Protein AF-J3CNQ0-F1 (afdb_monomer_lite)

Secondary structure (DSSP, 8-state):
--HHHHHHHHS-EEEEEEEEEEEESS-EEEE---SSEEEEEEEEEEEEEEETTS-EEEEETT-EEEETT---EEEES-TTSPPEE---GGG--SS-PEEEEE-SS--SEEEEEEEEEESS--TT-TTTTS-SEEEEPP-TTTHHHHHHHHHHHHHHTS--TTHHHHHHHHHHHHHHHHHHHHHHHPPTT-SHHHHHHH-TTTHHHHHHHHH-TTS---HHHHHHHHHTTTTTT--S-------PPPPP-

Foldseek 3Di:
DPVLVVLLVVWPKFKAWQAKEQEDPFAKEKEAADQFKKKKAWQAAWKWKAFPVRDIDIDHHLKMKIQLRRGIIMIGPDPPDDYDYPDPRVPDDLARDYHYYDDPPGRNIIMIMMTMDTPDPDPPRPSVLFDSMDMFDQDPPSVVLVVLVVVSNVLRHDDDPCSRVVRGVSVSVNVSVSLVRRLVPDDQPPSPPSVLCVHLQRVQLVVVCVVCVVDDDDPVVSCCRSCVVVVPPPPDDDDDDDDDDDDDD

Radius of gyration: 21.45 Å; chains: 1; bounding box: 50×52×61 Å

pLDDT: mean 77.83, std 18.3, range [25.09, 97.19]

Structure (mmCIF, N/CA/C/O backbone):
data_AF-J3CNQ0-F1
#
_entry.id   AF-J3CNQ0-F1
#
loop_
_atom_site.group_PDB
_atom_site.id
_atom_site.type_symbol
_atom_site.label_atom_id
_atom_site.label_alt_id
_atom_site.label_comp_id
_atom_site.label_asym_id
_atom_site.label_entity_id
_atom_site.label_seq_id
_atom_site.pdbx_PDB_ins_code
_atom_site.Cartn_x
_atom_site.Cartn_y
_atom_site.Cartn_z
_atom_site.occupancy
_atom_site.B_iso_or_equiv
_atom_site.auth_seq_id
_atom_site.auth_comp_id
_atom_site.auth_asym_id
_atom_site.auth_atom_id
_atom_site.pdbx_PDB_model_num
ATOM 1 N N . MET A 1 1 ? -8.693 -3.490 26.090 1.00 58.97 1 MET A N 1
ATOM 2 C CA . MET A 1 1 ? -9.320 -3.802 24.801 1.00 58.97 1 MET A CA 1
ATOM 3 C C . MET A 1 1 ? -8.581 -3.063 23.705 1.00 58.97 1 MET A C 1
ATOM 5 O O . MET A 1 1 ? -8.395 -1.858 23.835 1.00 58.97 1 MET A O 1
ATOM 9 N N . ASP A 1 2 ? -8.108 -3.806 22.708 1.00 73.62 2 ASP A N 1
ATOM 10 C CA . ASP A 1 2 ? -7.513 -3.285 21.478 1.00 73.62 2 ASP A CA 1
ATOM 11 C C . ASP A 1 2 ? -8.634 -3.207 20.429 1.00 73.62 2 ASP A C 1
ATOM 13 O O . ASP A 1 2 ? -9.087 -4.229 19.914 1.00 73.62 2 ASP A O 1
ATOM 17 N N . ILE A 1 3 ? -9.170 -2.004 20.205 1.00 72.25 3 ILE A N 1
ATOM 18 C CA . ILE A 1 3 ? -10.311 -1.797 19.296 1.00 72.25 3 ILE A CA 1
ATOM 19 C C . ILE A 1 3 ? -9.874 -1.994 17.840 1.00 72.25 3 ILE A C 1
ATOM 21 O O . ILE A 1 3 ? -10.642 -2.520 17.036 1.00 72.25 3 ILE A O 1
ATOM 25 N N . LEU A 1 4 ? -8.627 -1.636 17.512 1.00 76.31 4 LEU A N 1
ATOM 26 C CA . LEU A 1 4 ? -8.067 -1.863 16.185 1.00 76.31 4 LEU A CA 1
ATOM 27 C C . LEU A 1 4 ? -8.019 -3.365 15.888 1.00 76.31 4 LEU A C 1
ATOM 29 O O . LEU A 1 4 ? -8.491 -3.779 14.833 1.00 76.31 4 LEU A O 1
ATOM 33 N N . ALA A 1 5 ? -7.552 -4.182 16.837 1.00 79.62 5 ALA A N 1
ATOM 34 C CA . ALA A 1 5 ? -7.576 -5.637 16.697 1.00 79.62 5 ALA A CA 1
ATOM 35 C C . ALA A 1 5 ? -8.994 -6.174 16.452 1.00 79.62 5 ALA A C 1
ATOM 37 O O . ALA A 1 5 ? -9.188 -6.941 15.521 1.00 79.62 5 ALA A O 1
ATOM 38 N N . GLN A 1 6 ? -10.011 -5.721 17.193 1.00 75.75 6 GLN A N 1
ATOM 39 C CA . GLN A 1 6 ? -11.387 -6.197 16.980 1.00 75.75 6 GLN A CA 1
ATOM 40 C C . GLN A 1 6 ? -11.959 -5.842 15.610 1.00 75.75 6 GLN A C 1
ATOM 42 O O . GLN A 1 6 ? -12.709 -6.627 15.027 1.00 75.75 6 GLN A O 1
ATOM 47 N N . VAL A 1 7 ? -11.640 -4.652 15.103 1.00 75.31 7 VAL A N 1
ATOM 48 C CA . VAL A 1 7 ? -12.085 -4.244 13.770 1.00 75.31 7 VAL A CA 1
ATOM 49 C C . VAL A 1 7 ? -11.365 -5.064 12.709 1.00 75.31 7 VAL A C 1
ATOM 51 O O . VAL A 1 7 ? -12.012 -5.563 11.791 1.00 75.31 7 VAL A O 1
ATOM 54 N N . LEU A 1 8 ? -10.057 -5.270 12.859 1.00 77.81 8 LEU A N 1
ATOM 55 C CA . LEU A 1 8 ? -9.272 -6.075 11.926 1.00 77.81 8 LEU A CA 1
ATOM 56 C C . LEU A 1 8 ? -9.647 -7.564 11.980 1.00 77.81 8 LEU A C 1
ATOM 58 O O . LEU A 1 8 ? -9.736 -8.182 10.929 1.00 77.81 8 LEU A O 1
ATOM 62 N N . ASP A 1 9 ? -9.987 -8.121 13.144 1.00 77.88 9 ASP A N 1
ATOM 63 C CA . ASP A 1 9 ? -10.437 -9.515 13.296 1.00 77.88 9 ASP A CA 1
ATOM 64 C C . ASP A 1 9 ? -11.771 -9.788 12.582 1.00 77.88 9 ASP A C 1
ATOM 66 O O . ASP A 1 9 ? -12.044 -10.906 12.133 1.00 77.88 9 ASP A O 1
ATOM 70 N N . ARG A 1 10 ? -12.621 -8.762 12.445 1.00 74.44 10 ARG A N 1
ATOM 71 C CA . ARG A 1 10 ? -13.889 -8.849 11.703 1.00 74.44 10 ARG A CA 1
ATOM 72 C C . ARG A 1 10 ? -13.690 -8.770 10.191 1.00 74.44 10 ARG A C 1
ATOM 74 O O . ARG A 1 10 ? -14.573 -9.188 9.438 1.00 74.44 10 ARG A O 1
ATOM 81 N N . VAL A 1 11 ? -12.543 -8.267 9.736 1.00 74.19 11 VAL A N 1
ATOM 82 C CA . VAL A 1 11 ? -12.230 -8.088 8.320 1.00 74.19 11 VAL A CA 1
ATOM 83 C C . VAL A 1 11 ? -11.230 -9.152 7.883 1.00 74.19 11 VAL A C 1
ATOM 85 O O . VAL A 1 11 ? -10.088 -9.201 8.320 1.00 74.19 11 VAL A O 1
ATOM 88 N N . ARG A 1 12 ? -11.625 -9.995 6.927 1.00 78.31 12 ARG A N 1
ATOM 89 C CA . ARG A 1 12 ? -10.676 -10.914 6.282 1.00 78.31 12 ARG A CA 1
ATOM 90 C C . ARG A 1 12 ? -9.832 -10.169 5.258 1.00 78.31 12 ARG A C 1
ATOM 92 O O . ARG A 1 12 ? -10.156 -10.184 4.064 1.00 78.31 12 ARG A O 1
ATOM 99 N N . LEU A 1 13 ? -8.794 -9.512 5.763 1.00 83.94 13 LEU A N 1
ATOM 100 C CA . LEU A 1 13 ? -7.728 -8.912 4.978 1.00 83.94 13 LEU A CA 1
ATOM 101 C C . LEU A 1 13 ? -6.851 -9.993 4.353 1.00 83.94 13 LEU A C 1
ATOM 103 O O . LEU A 1 13 ? -6.678 -11.084 4.886 1.00 83.94 13 LEU A O 1
ATOM 107 N N . GLY A 1 14 ? -6.301 -9.656 3.204 1.00 85.06 14 GLY A N 1
ATOM 108 C CA . GLY A 1 14 ? -5.278 -10.417 2.519 1.00 85.06 14 GLY A CA 1
ATOM 109 C C . GLY A 1 14 ? -4.636 -9.526 1.474 1.00 85.06 14 GLY A C 1
ATOM 110 O O . GLY A 1 14 ? -4.881 -8.319 1.432 1.00 85.06 14 GLY A O 1
ATOM 111 N N . GLY A 1 15 ? -3.843 -10.125 0.606 1.00 86.00 15 GLY A N 1
ATOM 112 C CA . GLY A 1 15 ? -3.236 -9.424 -0.511 1.00 86.00 15 GLY A CA 1
ATOM 113 C C . GLY A 1 15 ? -1.914 -10.056 -0.891 1.00 86.00 15 GLY A C 1
ATOM 114 O O . GLY A 1 15 ? -1.553 -11.136 -0.410 1.00 86.00 15 GLY A O 1
ATOM 115 N N . THR A 1 16 ? -1.215 -9.412 -1.811 1.00 86.56 16 THR A N 1
ATOM 116 C CA . THR A 1 16 ? 0.071 -9.899 -2.298 1.00 86.56 16 THR A CA 1
ATOM 117 C C . THR A 1 16 ? 0.880 -8.790 -2.966 1.00 86.56 16 THR A C 1
ATOM 119 O O . THR A 1 16 ? 0.387 -7.682 -3.189 1.00 86.56 16 THR A O 1
ATOM 122 N N . LEU A 1 17 ? 2.135 -9.100 -3.299 1.00 87.25 17 LEU A N 1
ATOM 123 C CA . LEU A 1 17 ? 2.9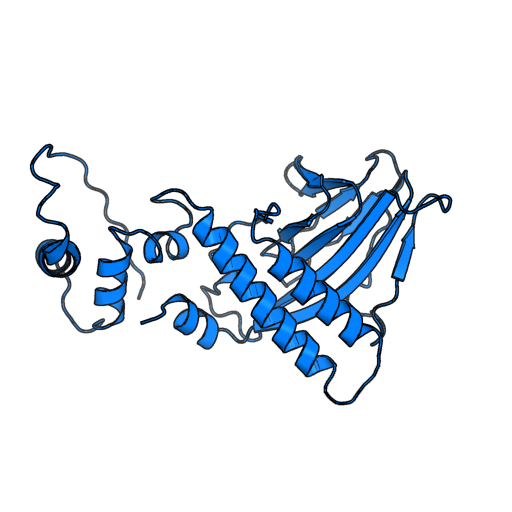40 -8.261 -4.179 1.00 87.25 17 LEU A CA 1
ATOM 124 C C . LEU A 1 17 ? 2.503 -8.462 -5.627 1.00 87.25 17 LEU A C 1
ATOM 126 O O . LEU A 1 17 ? 2.318 -9.586 -6.086 1.00 87.25 17 LEU A O 1
ATOM 130 N N . LEU A 1 18 ? 2.377 -7.353 -6.342 1.00 84.06 18 L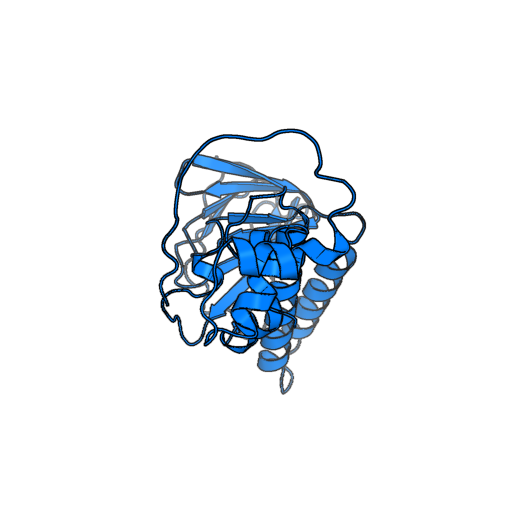EU A N 1
ATOM 131 C CA . LEU A 1 18 ? 1.969 -7.323 -7.737 1.00 84.06 18 LEU A CA 1
ATOM 132 C C . LEU A 1 18 ? 3.178 -7.115 -8.650 1.00 84.06 18 LEU A C 1
ATOM 134 O O . LEU A 1 18 ? 3.393 -7.919 -9.556 1.00 84.06 18 LEU A O 1
ATOM 138 N N . PHE A 1 19 ? 3.999 -6.086 -8.379 1.00 83.50 19 PHE A N 1
ATOM 139 C CA . PHE A 1 19 ? 5.169 -5.744 -9.204 1.00 83.50 19 PHE A CA 1
ATOM 140 C C . PHE A 1 19 ? 6.364 -5.253 -8.402 1.00 83.50 19 PHE A C 1
ATOM 142 O O . PHE A 1 19 ? 6.230 -4.626 -7.352 1.00 83.50 19 PHE A O 1
ATOM 149 N N . HIS A 1 20 ? 7.533 -5.462 -8.996 1.00 89.12 20 HIS A N 1
ATOM 150 C CA . HIS A 1 20 ? 8.757 -4.747 -8.684 1.00 89.12 20 HIS A CA 1
ATOM 151 C C . HIS A 1 20 ? 9.169 -3.975 -9.940 1.00 89.12 20 HIS A C 1
ATOM 153 O O . HIS A 1 20 ? 9.480 -4.584 -10.963 1.00 89.12 20 HIS A O 1
ATOM 159 N N . PHE A 1 21 ? 9.180 -2.648 -9.879 1.00 90.06 21 PHE A N 1
ATOM 160 C CA . PHE A 1 21 ? 9.612 -1.795 -10.982 1.00 90.06 21 PHE A CA 1
ATOM 161 C C . PHE A 1 21 ? 11.036 -1.285 -10.777 1.00 90.06 21 PHE A C 1
ATOM 163 O O . PHE A 1 21 ? 11.365 -0.779 -9.709 1.00 90.06 21 PHE A O 1
ATOM 170 N N . GLU A 1 22 ? 11.842 -1.340 -11.833 1.00 92.00 22 GLU A N 1
ATOM 171 C CA . GLU A 1 22 ? 13.098 -0.601 -11.970 1.00 92.00 22 GLU A CA 1
ATOM 172 C C . GLU A 1 22 ? 12.942 0.394 -13.132 1.00 92.00 22 GLU A C 1
ATOM 174 O O . GLU A 1 22 ? 12.749 0.001 -14.287 1.00 92.00 22 GLU A O 1
ATOM 179 N N . LEU A 1 23 ? 12.991 1.692 -12.829 1.00 92.06 23 LEU A N 1
ATOM 180 C CA . LEU A 1 23 ? 12.562 2.751 -13.742 1.00 92.06 23 LEU A CA 1
ATOM 181 C C . LEU A 1 23 ? 13.697 3.735 -14.004 1.00 92.06 23 LEU A C 1
ATOM 183 O O . LEU A 1 23 ? 14.155 4.422 -13.094 1.00 92.06 23 LEU A O 1
ATOM 187 N N . GLY A 1 24 ? 14.159 3.819 -15.247 1.00 91.81 24 GLY A N 1
ATOM 188 C CA . GLY A 1 24 ? 15.161 4.791 -15.681 1.00 91.81 24 GLY A CA 1
ATOM 189 C C . GLY A 1 24 ? 14.531 6.042 -16.282 1.00 91.81 24 GLY A C 1
ATOM 190 O O . GLY A 1 24 ? 13.557 5.959 -17.018 1.00 91.81 24 GLY A O 1
ATOM 191 N N . HIS A 1 25 ? 15.068 7.219 -15.984 1.00 89.69 25 HIS A N 1
ATOM 192 C CA . HIS A 1 25 ? 14.542 8.482 -16.504 1.00 89.69 25 HIS A CA 1
ATOM 193 C C . HIS A 1 25 ? 14.746 8.615 -18.033 1.00 89.69 25 HIS A C 1
ATOM 195 O O . HIS A 1 25 ? 15.804 8.220 -18.532 1.00 89.69 25 HIS A O 1
ATOM 201 N N . PRO A 1 26 ? 13.789 9.195 -18.782 1.00 92.06 26 PRO A N 1
ATOM 202 C CA . PRO A 1 26 ? 12.442 9.570 -18.352 1.00 92.06 26 PRO A CA 1
ATOM 203 C C . PRO A 1 26 ? 11.488 8.365 -18.358 1.00 92.06 26 PRO A C 1
ATOM 205 O O . PRO A 1 26 ? 11.632 7.442 -19.160 1.00 92.06 26 PRO A O 1
ATOM 208 N N . TRP A 1 27 ? 10.497 8.378 -17.465 1.00 92.56 27 TRP A N 1
ATOM 209 C CA . TRP A 1 27 ? 9.499 7.310 -17.349 1.00 92.56 27 TRP A CA 1
ATOM 210 C C . TRP A 1 27 ? 8.144 7.840 -16.867 1.00 92.56 27 TRP A C 1
ATOM 212 O O . TRP A 1 27 ? 8.084 8.843 -16.153 1.00 92.56 27 TRP A O 1
ATOM 222 N N . ASN A 1 28 ? 7.073 7.137 -17.253 1.00 94.12 28 ASN A N 1
ATOM 223 C CA . ASN A 1 28 ? 5.687 7.405 -16.868 1.00 94.12 28 ASN A CA 1
ATOM 224 C C . ASN A 1 28 ? 4.909 6.073 -16.826 1.00 94.12 28 ASN A C 1
ATOM 226 O O . ASN A 1 28 ? 4.902 5.334 -17.810 1.00 94.12 28 ASN A O 1
ATOM 230 N N . LEU A 1 29 ? 4.298 5.748 -15.689 1.00 93.81 29 LEU A N 1
ATOM 231 C CA . LEU A 1 29 ? 3.517 4.540 -15.432 1.00 93.81 29 LEU A CA 1
ATOM 232 C C . LEU A 1 29 ? 2.067 4.921 -15.151 1.00 93.81 29 LEU A C 1
ATOM 234 O O . LEU A 1 29 ? 1.797 5.626 -14.184 1.00 93.81 29 LEU A O 1
ATOM 238 N N . ALA A 1 30 ? 1.134 4.401 -15.942 1.00 93.44 30 ALA A N 1
ATOM 239 C CA . ALA A 1 30 ? -0.294 4.599 -15.728 1.00 93.44 30 ALA A CA 1
ATOM 240 C C . ALA A 1 30 ? -0.935 3.314 -15.196 1.00 93.44 30 ALA A C 1
ATOM 242 O O . ALA A 1 30 ? -0.897 2.273 -15.866 1.00 93.44 30 ALA A O 1
ATOM 243 N N . LEU A 1 31 ? -1.542 3.406 -14.013 1.00 92.50 31 LEU A N 1
ATOM 244 C CA . LEU A 1 31 ? -2.274 2.324 -13.376 1.00 92.50 31 LEU A CA 1
ATOM 245 C C . LEU A 1 31 ? -3.786 2.589 -13.493 1.00 92.50 31 LEU A C 1
ATOM 247 O O . LEU A 1 31 ? -4.261 3.648 -13.081 1.00 92.50 31 LEU A O 1
ATOM 251 N N . PRO A 1 32 ? -4.554 1.660 -14.082 1.00 91.38 32 PRO A N 1
ATOM 252 C CA . PRO A 1 32 ? -6.010 1.764 -14.159 1.00 91.38 32 PRO A CA 1
ATOM 253 C C . PRO A 1 32 ? -6.680 1.474 -12.808 1.00 91.38 32 PRO A C 1
ATOM 255 O O . PRO A 1 32 ? -6.070 0.892 -11.913 1.00 91.38 32 PRO A O 1
ATOM 258 N N . ALA A 1 33 ? -7.970 1.804 -12.713 1.00 91.06 33 ALA A N 1
ATOM 259 C CA . ALA A 1 33 ? -8.779 1.544 -11.527 1.00 91.06 33 ALA A CA 1
ATOM 260 C C . ALA A 1 33 ? -8.822 0.049 -11.148 1.00 91.06 33 ALA A C 1
ATOM 262 O O . ALA A 1 33 ? -8.785 -0.837 -12.018 1.00 91.06 33 ALA A O 1
ATOM 263 N N . ARG A 1 34 ? -8.935 -0.239 -9.847 1.00 88.44 34 ARG A N 1
ATOM 264 C CA . ARG A 1 34 ? -8.997 -1.592 -9.278 1.00 88.44 34 ARG A CA 1
ATOM 265 C C . ARG A 1 34 ? -10.055 -1.707 -8.180 1.00 88.44 34 ARG A C 1
ATOM 267 O O . ARG A 1 34 ? -10.295 -0.745 -7.467 1.00 88.44 34 ARG A O 1
ATOM 274 N N . PRO A 1 35 ? -10.647 -2.899 -7.985 1.00 86.88 35 PRO A N 1
ATOM 275 C CA . PRO A 1 35 ? -11.648 -3.135 -6.943 1.00 86.88 35 PRO A CA 1
ATOM 276 C C . PRO A 1 35 ? -11.022 -3.419 -5.561 1.00 86.88 35 PRO A C 1
ATOM 278 O O . PRO A 1 35 ? -11.635 -4.076 -4.723 1.00 86.88 35 PRO A O 1
ATOM 281 N N . TYR A 1 36 ? -9.772 -3.012 -5.338 1.00 88.12 36 TYR A N 1
ATOM 282 C CA . TYR A 1 36 ? -9.007 -3.276 -4.122 1.00 88.12 36 TYR A CA 1
ATOM 283 C C . TYR A 1 36 ? -8.013 -2.143 -3.865 1.00 88.12 36 TYR A C 1
ATOM 285 O O . TYR A 1 36 ? -7.612 -1.442 -4.796 1.00 88.12 36 TYR A O 1
ATOM 293 N N . ALA A 1 37 ? -7.592 -1.985 -2.610 1.00 91.88 37 ALA A N 1
ATOM 294 C CA . ALA A 1 37 ? -6.596 -0.983 -2.265 1.00 91.88 37 ALA A CA 1
ATOM 295 C C . ALA A 1 37 ? -5.230 -1.372 -2.840 1.00 91.88 37 ALA A C 1
ATOM 297 O O . ALA A 1 37 ? -4.855 -2.548 -2.845 1.00 91.88 37 ALA A O 1
ATOM 298 N N . LEU A 1 38 ? -4.477 -0.379 -3.294 1.00 93.94 38 LEU A N 1
ATOM 299 C CA . LEU A 1 38 ? -3.128 -0.539 -3.826 1.00 93.94 38 LEU A CA 1
ATOM 300 C C . LEU A 1 38 ? -2.136 0.152 -2.904 1.00 93.94 38 LEU A C 1
ATOM 302 O O . LEU A 1 38 ? -2.422 1.233 -2.398 1.00 93.94 38 LEU A O 1
ATOM 306 N N . PHE A 1 39 ? -0.964 -0.445 -2.714 1.00 95.31 39 PHE A N 1
ATOM 307 C CA . PHE A 1 39 ? 0.156 0.234 -2.078 1.00 95.31 39 PHE A CA 1
ATOM 308 C C . PHE A 1 39 ? 1.361 0.288 -3.007 1.00 95.31 39 PHE A C 1
ATOM 310 O O . PHE A 1 39 ? 1.632 -0.655 -3.757 1.00 95.31 39 PHE A O 1
ATOM 317 N N . HIS A 1 40 ? 2.102 1.388 -2.915 1.00 96.06 40 HIS A N 1
ATOM 318 C CA . HIS A 1 40 ? 3.315 1.635 -3.679 1.00 96.06 40 HIS A CA 1
ATOM 319 C C . HIS A 1 40 ? 4.392 2.149 -2.735 1.00 96.06 40 HIS A C 1
ATOM 321 O O . HIS A 1 40 ? 4.235 3.194 -2.107 1.00 96.06 40 HIS A O 1
ATOM 327 N N . TYR A 1 41 ? 5.476 1.392 -2.627 1.00 95.88 41 TYR A N 1
ATOM 328 C CA . TYR A 1 41 ? 6.642 1.751 -1.838 1.00 95.88 41 TYR A CA 1
ATOM 329 C C . TYR A 1 41 ? 7.791 2.131 -2.756 1.00 95.88 41 TYR A C 1
ATOM 331 O O . TYR A 1 41 ? 8.191 1.325 -3.603 1.00 95.88 41 TYR A O 1
ATOM 339 N N . LEU A 1 42 ? 8.342 3.326 -2.568 1.00 94.75 42 LEU A N 1
ATOM 340 C CA . LEU A 1 42 ? 9.491 3.800 -3.321 1.00 94.75 42 LEU A CA 1
ATOM 341 C C . LEU A 1 42 ? 10.775 3.432 -2.571 1.00 94.75 42 LEU A C 1
ATOM 343 O O . LEU A 1 42 ? 11.230 4.151 -1.690 1.00 94.75 42 LEU A O 1
ATOM 347 N N . SER A 1 43 ? 11.373 2.292 -2.914 1.00 92.56 43 SER A N 1
ATOM 348 C CA . SER A 1 43 ? 12.568 1.784 -2.227 1.00 92.56 43 SER A CA 1
ATOM 349 C C . SER A 1 43 ? 13.851 2.506 -2.623 1.00 92.56 43 SER A C 1
ATOM 351 O O . SER A 1 43 ? 14.881 2.308 -1.989 1.00 92.56 43 SER A O 1
ATOM 353 N N . ARG A 1 44 ? 13.827 3.256 -3.727 1.00 92.31 44 ARG A N 1
ATOM 354 C CA . ARG A 1 44 ? 14.957 4.056 -4.196 1.00 92.31 44 ARG A CA 1
ATOM 355 C C . ARG A 1 44 ? 14.475 5.191 -5.079 1.00 92.31 44 ARG A C 1
ATOM 357 O O . ARG A 1 44 ? 13.625 4.959 -5.940 1.00 92.31 44 ARG A O 1
ATOM 364 N N . GLY A 1 45 ? 15.112 6.351 -4.951 1.00 92.69 45 GLY A N 1
ATOM 365 C CA . GLY A 1 45 ? 14.952 7.459 -5.891 1.00 92.69 45 GLY A CA 1
ATOM 366 C C . GLY A 1 45 ? 13.772 8.376 -5.595 1.00 92.69 45 GLY A C 1
ATOM 367 O O . GLY A 1 45 ? 13.414 8.573 -4.439 1.00 92.69 45 GLY A O 1
ATOM 368 N N . SER A 1 46 ? 13.195 8.957 -6.648 1.00 93.38 46 SER A N 1
ATOM 369 C CA . SER A 1 46 ? 12.053 9.872 -6.558 1.00 93.38 46 SER A CA 1
ATOM 370 C C . SER A 1 46 ? 11.005 9.600 -7.638 1.00 93.38 46 SER A C 1
ATOM 372 O O . SER A 1 46 ? 11.303 9.043 -8.702 1.00 93.38 46 SER A O 1
ATOM 374 N N . ALA A 1 47 ? 9.768 9.987 -7.347 1.00 95.38 47 ALA A N 1
ATOM 375 C CA . ALA A 1 47 ? 8.637 9.900 -8.258 1.00 95.38 47 ALA A CA 1
ATOM 376 C C . ALA A 1 47 ? 7.598 10.971 -7.921 1.00 95.38 47 ALA A C 1
ATOM 378 O O . ALA A 1 47 ? 7.349 11.239 -6.749 1.00 95.38 47 ALA A O 1
ATOM 379 N N . THR A 1 48 ? 6.920 11.496 -8.936 1.00 96.62 48 THR A N 1
ATOM 380 C CA . THR A 1 48 ? 5.685 12.257 -8.742 1.00 96.62 48 THR A CA 1
ATOM 381 C C . THR A 1 48 ? 4.501 11.321 -8.970 1.00 96.62 48 THR A C 1
ATOM 383 O O . THR A 1 48 ? 4.411 10.668 -10.015 1.00 96.62 48 THR A O 1
ATOM 386 N N . LEU A 1 49 ? 3.597 11.242 -7.994 1.00 97.19 49 LEU A N 1
ATOM 387 C CA . LEU A 1 49 ? 2.300 10.576 -8.103 1.00 97.19 49 LEU A CA 1
ATOM 388 C C . LEU A 1 49 ? 1.236 11.610 -8.468 1.00 97.19 49 LEU A C 1
ATOM 390 O O . LEU A 1 49 ? 1.042 12.562 -7.724 1.00 97.19 49 LEU A O 1
ATOM 394 N N . ALA A 1 50 ? 0.504 11.391 -9.555 1.00 96.31 50 ALA A N 1
ATOM 395 C CA . ALA A 1 50 ? -0.659 12.182 -9.940 1.00 96.31 50 ALA A CA 1
ATOM 396 C C . ALA A 1 50 ? -1.953 11.363 -9.829 1.00 96.31 50 ALA A C 1
ATOM 398 O O . ALA A 1 50 ? -2.037 10.232 -10.319 1.00 96.31 50 ALA A O 1
ATOM 399 N N . LEU A 1 51 ? -2.968 11.968 -9.213 1.00 93.38 51 LEU A N 1
ATOM 400 C CA . LEU A 1 51 ? -4.298 11.395 -8.984 1.00 93.38 51 LEU A CA 1
ATOM 401 C C . LEU A 1 51 ? -5.339 12.031 -9.925 1.00 93.38 51 LEU A C 1
ATOM 403 O O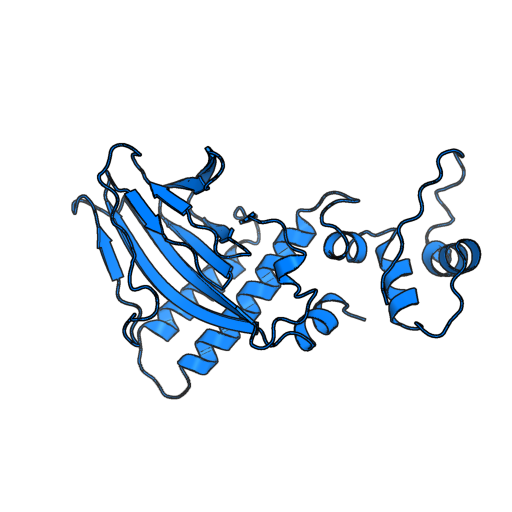 . LEU A 1 51 ? -5.112 13.102 -10.491 1.00 93.38 51 LEU A O 1
ATOM 407 N N . GLU A 1 52 ? -6.510 11.401 -10.066 1.00 78.75 52 GLU A N 1
ATOM 408 C CA . GLU A 1 52 ? -7.561 11.771 -11.039 1.00 78.75 52 GLU A CA 1
ATOM 409 C C . GLU A 1 52 ? -8.159 13.189 -10.849 1.00 78.75 52 GLU A C 1
ATOM 411 O O . GLU A 1 52 ? -8.857 13.699 -11.721 1.00 78.75 52 GLU A O 1
ATOM 416 N N . GLN A 1 53 ? -7.830 13.874 -9.748 1.00 76.38 53 GLN A N 1
ATOM 417 C CA . GLN A 1 53 ? -8.287 15.234 -9.412 1.00 76.38 53 GLN A CA 1
ATOM 418 C C . GLN A 1 53 ? -7.192 16.307 -9.557 1.00 76.38 53 GLN A C 1
ATOM 420 O O . GLN A 1 53 ? -7.345 17.426 -9.075 1.00 76.38 53 GLN A O 1
ATOM 425 N N . GLY A 1 54 ? -6.063 15.973 -10.190 1.00 78.88 54 GLY A N 1
ATOM 426 C CA . GLY A 1 54 ? -4.941 16.900 -10.377 1.00 78.88 54 GLY A CA 1
ATOM 427 C C . GLY A 1 54 ? -4.096 17.128 -9.122 1.00 78.88 54 GLY A C 1
ATOM 428 O O . GLY A 1 54 ? -3.167 17.928 -9.158 1.00 78.88 54 GLY A O 1
ATOM 429 N N . GLN A 1 55 ? -4.387 16.418 -8.028 1.00 89.94 55 GLN A N 1
ATOM 430 C CA . GLN A 1 55 ? -3.495 16.355 -6.878 1.00 89.94 55 GLN A CA 1
ATOM 431 C C . GLN A 1 55 ? -2.220 15.607 -7.274 1.00 89.94 55 GLN A C 1
ATOM 433 O O . GLN A 1 55 ? -2.284 14.483 -7.781 1.00 89.94 55 GLN A O 1
ATOM 438 N N . GLU A 1 56 ? -1.077 16.234 -7.006 1.00 94.69 56 GLU A N 1
ATOM 439 C CA . GLU A 1 56 ? 0.244 15.648 -7.194 1.00 94.69 56 GLU A CA 1
ATOM 440 C C . GLU A 1 56 ? 0.950 15.506 -5.844 1.00 94.69 56 GLU A C 1
ATOM 442 O O . GLU A 1 56 ? 0.870 16.389 -4.986 1.00 94.69 56 GLU A O 1
ATOM 447 N N . LEU A 1 57 ? 1.614 14.370 -5.645 1.00 94.75 57 LEU A N 1
ATOM 448 C CA . LEU A 1 57 ? 2.381 14.052 -4.450 1.00 94.75 57 LEU A CA 1
ATOM 449 C C . LEU A 1 57 ? 3.816 13.726 -4.852 1.00 94.75 57 LEU A C 1
ATOM 451 O O . LEU A 1 57 ? 4.063 12.789 -5.611 1.00 94.75 57 LEU A O 1
ATOM 455 N N . GLU A 1 58 ? 4.757 14.480 -4.296 1.00 95.44 58 GLU A N 1
ATOM 456 C CA . GLU A 1 58 ? 6.181 14.188 -4.418 1.00 95.44 58 GLU A CA 1
ATOM 457 C C . GLU A 1 58 ? 6.562 13.056 -3.461 1.00 95.44 58 GLU A C 1
ATOM 459 O O . GLU A 1 58 ? 6.340 13.126 -2.240 1.00 95.44 58 GLU A O 1
ATOM 464 N N . MET A 1 59 ? 7.138 12.005 -4.038 1.00 95.06 59 MET A N 1
ATOM 465 C CA . MET A 1 59 ? 7.603 10.825 -3.331 1.00 95.06 59 MET A CA 1
ATOM 466 C C . MET A 1 59 ? 9.116 10.690 -3.429 1.00 95.06 59 MET A C 1
ATOM 468 O O . MET A 1 59 ? 9.711 10.817 -4.502 1.00 95.06 59 MET A O 1
ATOM 472 N N . SER A 1 60 ? 9.710 10.374 -2.288 1.00 93.62 60 SER A N 1
ATOM 473 C CA . SER A 1 60 ? 11.133 10.120 -2.107 1.00 93.62 60 SER A CA 1
ATOM 474 C C . SER A 1 60 ? 11.360 8.706 -1.586 1.00 93.62 60 SER A C 1
ATOM 476 O O . SER A 1 60 ? 10.433 8.006 -1.179 1.00 93.62 60 SER A O 1
ATOM 478 N N . GLU A 1 61 ? 12.615 8.278 -1.616 1.00 92.88 61 GLU A N 1
ATOM 479 C CA . GLU A 1 61 ? 13.045 7.003 -1.060 1.00 92.88 61 GLU A CA 1
ATOM 480 C C . GLU A 1 61 ? 12.522 6.789 0.370 1.00 92.88 61 GLU A C 1
ATOM 482 O O . GLU A 1 61 ? 12.648 7.657 1.233 1.00 92.88 61 GLU A O 1
ATOM 487 N N . GLY A 1 62 ? 11.930 5.618 0.602 1.00 92.12 62 GLY A N 1
ATOM 488 C CA . GLY A 1 62 ? 11.309 5.235 1.866 1.00 92.12 62 GLY A CA 1
ATOM 489 C C . GLY A 1 62 ? 9.821 5.573 1.972 1.00 92.12 62 GLY A C 1
ATOM 490 O O . GLY A 1 62 ? 9.169 5.074 2.889 1.00 92.12 62 GLY A O 1
ATOM 491 N N . ASP A 1 63 ? 9.262 6.355 1.047 1.00 94.31 63 ASP A N 1
ATOM 492 C CA . ASP A 1 63 ? 7.841 6.690 1.074 1.00 94.31 63 ASP A CA 1
ATOM 493 C C . ASP A 1 63 ? 6.966 5.497 0.680 1.00 94.31 63 ASP A C 1
ATOM 495 O O . ASP A 1 63 ? 7.237 4.774 -0.286 1.00 94.31 63 ASP A O 1
ATOM 499 N N . LEU A 1 64 ? 5.855 5.344 1.397 1.00 95.50 64 LEU A N 1
ATOM 500 C CA . LEU A 1 64 ? 4.770 4.435 1.053 1.00 95.50 64 LEU A CA 1
ATOM 501 C C . LEU A 1 64 ? 3.500 5.241 0.820 1.00 95.50 64 LEU A C 1
ATOM 503 O O . LEU A 1 64 ? 3.091 6.029 1.671 1.00 95.50 64 LEU A O 1
ATOM 507 N N . VAL A 1 65 ? 2.832 4.990 -0.297 1.00 95.88 65 VAL A N 1
ATOM 508 C CA . VAL A 1 65 ? 1.482 5.495 -0.540 1.00 95.88 65 VAL A CA 1
ATOM 509 C C . VAL A 1 65 ? 0.495 4.342 -0.642 1.00 95.88 65 VAL A C 1
ATOM 511 O O . VAL A 1 65 ? 0.805 3.309 -1.236 1.00 95.88 65 VAL A O 1
ATOM 514 N N . VAL A 1 66 ? -0.694 4.518 -0.069 1.00 95.12 66 VAL A N 1
ATOM 515 C CA . VAL A 1 66 ? -1.827 3.602 -0.220 1.00 95.12 66 VAL A CA 1
ATOM 516 C C . VAL A 1 66 ? -2.984 4.337 -0.883 1.00 95.12 66 VAL A C 1
ATOM 518 O O . VAL A 1 66 ? -3.457 5.344 -0.360 1.00 95.12 66 VAL A O 1
ATOM 521 N N . ILE A 1 67 ? -3.442 3.811 -2.018 1.00 94.50 67 ILE A N 1
ATOM 522 C CA . ILE A 1 67 ? -4.648 4.231 -2.734 1.00 94.50 67 ILE A CA 1
ATOM 523 C C . ILE A 1 67 ? -5.783 3.326 -2.262 1.00 94.50 67 ILE A C 1
ATOM 525 O O . ILE A 1 67 ? -5.842 2.148 -2.622 1.00 94.50 67 ILE A O 1
ATOM 529 N N . THR A 1 68 ? -6.639 3.835 -1.380 1.00 91.00 68 THR A N 1
ATOM 530 C CA . THR A 1 68 ? -7.495 2.991 -0.530 1.00 91.00 68 THR A CA 1
ATOM 531 C C . THR A 1 68 ? -8.686 2.388 -1.262 1.00 91.00 68 THR A C 1
ATOM 533 O O . THR A 1 68 ? -9.166 1.332 -0.845 1.00 91.00 68 THR A O 1
ATOM 536 N N . ARG A 1 69 ? -9.129 2.990 -2.375 1.00 88.31 69 ARG A N 1
ATOM 537 C CA . ARG A 1 69 ? -10.228 2.467 -3.205 1.00 88.31 69 ARG A CA 1
ATOM 538 C C . ARG A 1 69 ? -9.775 2.071 -4.610 1.00 88.31 69 ARG A C 1
ATOM 540 O O . ARG A 1 69 ? -10.612 1.813 -5.469 1.00 88.31 69 ARG A O 1
ATOM 547 N N . GLY A 1 70 ? -8.461 1.986 -4.829 1.00 90.44 70 GLY A N 1
ATOM 548 C CA . GLY A 1 70 ? -7.887 1.550 -6.099 1.00 90.44 70 GLY A CA 1
ATOM 549 C C . GLY A 1 70 ? -8.169 2.507 -7.256 1.00 90.44 70 GLY A C 1
ATOM 550 O O . GLY A 1 70 ? -8.226 2.058 -8.398 1.00 90.44 70 GLY A O 1
ATOM 551 N N . GLU A 1 71 ? -8.370 3.798 -6.985 1.00 92.19 71 GLU A N 1
ATOM 552 C CA . GLU A 1 71 ? -8.558 4.830 -8.004 1.00 92.19 71 GLU A CA 1
ATOM 553 C C . GLU A 1 71 ? -7.403 4.838 -9.030 1.00 92.19 71 GLU A C 1
ATOM 555 O O . GLU A 1 71 ? -6.250 4.533 -8.686 1.00 92.19 71 GLU A O 1
ATOM 560 N N . PRO A 1 72 ? -7.678 5.179 -10.305 1.00 93.88 72 PRO A N 1
ATOM 561 C CA . PRO A 1 72 ? -6.638 5.252 -11.321 1.00 93.88 72 PRO A CA 1
ATOM 562 C C . PRO A 1 72 ? -5.651 6.372 -10.988 1.00 93.88 72 PRO A C 1
ATOM 564 O O . PRO A 1 72 ? -6.021 7.452 -10.523 1.00 93.88 72 PRO A O 1
ATOM 567 N N . HIS A 1 73 ? -4.374 6.113 -11.237 1.00 95.62 73 HIS A N 1
ATOM 568 C CA . HIS A 1 73 ? -3.308 7.046 -10.895 1.00 95.62 73 HIS A CA 1
ATOM 569 C C . HIS A 1 73 ? -2.070 6.827 -11.764 1.00 95.62 73 HIS A C 1
ATOM 571 O O . HIS A 1 73 ? -1.918 5.806 -12.446 1.00 95.62 73 HIS A O 1
ATOM 577 N N . VAL A 1 74 ? -1.185 7.821 -11.769 1.00 95.56 74 VAL A N 1
ATOM 578 C CA . VAL A 1 74 ? 0.018 7.836 -12.602 1.00 95.56 74 VAL A CA 1
ATOM 579 C C . VAL A 1 74 ? 1.237 8.137 -11.746 1.00 95.56 74 VAL A C 1
ATOM 581 O O . VAL A 1 74 ? 1.213 9.070 -10.954 1.00 95.56 74 VAL A O 1
ATOM 584 N N . PHE A 1 75 ? 2.321 7.398 -11.958 1.00 96.00 75 PHE A N 1
ATOM 585 C CA . PHE A 1 75 ? 3.644 7.749 -11.447 1.00 96.00 75 PHE A CA 1
ATOM 586 C C . PHE A 1 75 ? 4.540 8.198 -12.595 1.00 96.00 75 PHE A C 1
ATOM 588 O O . PHE A 1 75 ? 4.546 7.563 -13.649 1.00 96.00 75 PHE A O 1
ATOM 595 N N . TYR A 1 76 ? 5.347 9.237 -12.412 1.00 95.06 76 TYR A N 1
ATOM 596 C CA . TYR A 1 76 ? 6.325 9.640 -13.424 1.00 95.06 76 TYR A CA 1
ATOM 597 C C . TYR A 1 76 ? 7.569 10.293 -12.824 1.00 95.06 76 TYR A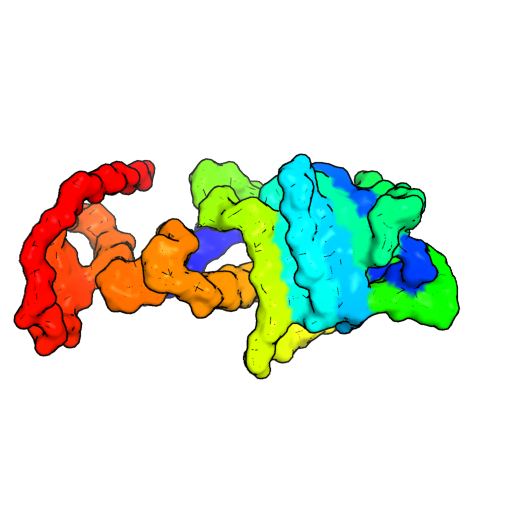 C 1
ATOM 599 O O . TYR A 1 76 ? 7.545 10.825 -11.719 1.00 95.06 76 TYR A O 1
ATOM 607 N N . SER A 1 77 ? 8.654 10.288 -13.604 1.00 94.25 77 SER A N 1
ATOM 608 C CA . SER A 1 77 ? 9.776 11.229 -13.428 1.00 94.25 77 SER A CA 1
ATOM 609 C C . SER A 1 77 ? 9.745 12.380 -14.432 1.00 94.25 77 SER A C 1
ATOM 611 O O . SER A 1 77 ? 10.398 13.396 -14.225 1.00 94.25 77 SER A O 1
ATOM 613 N N . ASP A 1 78 ? 9.003 12.223 -15.530 1.00 91.56 78 ASP A N 1
ATOM 614 C CA . ASP A 1 78 ? 8.697 13.287 -16.481 1.00 91.56 78 ASP A CA 1
ATOM 615 C C . ASP A 1 78 ? 7.310 13.024 -17.074 1.00 91.56 78 ASP A C 1
ATOM 617 O O . ASP A 1 78 ? 7.073 12.003 -17.729 1.00 91.56 78 ASP A O 1
ATOM 621 N N . ARG A 1 79 ? 6.386 13.963 -16.868 1.00 90.06 79 ARG A N 1
ATOM 622 C CA . ARG A 1 79 ? 5.004 13.865 -17.348 1.00 90.06 79 ARG A CA 1
ATOM 623 C C . ARG A 1 79 ? 4.903 13.848 -18.879 1.00 90.06 79 ARG A C 1
ATOM 625 O O . ARG A 1 79 ? 3.895 13.387 -19.410 1.00 90.06 79 ARG A O 1
ATOM 632 N N . ARG A 1 80 ? 5.937 14.306 -19.596 1.00 91.38 80 ARG A N 1
ATOM 633 C CA . ARG A 1 80 ? 6.025 14.277 -21.068 1.00 91.38 80 ARG A CA 1
ATOM 634 C C . ARG A 1 80 ? 6.411 12.903 -21.616 1.00 91.38 80 ARG A C 1
ATOM 636 O O . ARG A 1 80 ? 6.223 12.658 -22.808 1.00 91.38 80 ARG A O 1
ATOM 643 N N . ALA A 1 81 ? 6.946 12.007 -20.785 1.00 91.44 81 ALA A N 1
ATOM 644 C CA . ALA A 1 81 ? 7.265 10.651 -21.211 1.00 91.44 81 ALA A CA 1
ATOM 645 C C . ALA A 1 81 ? 5.991 9.891 -21.604 1.00 91.44 81 ALA A C 1
ATOM 647 O O . ALA A 1 81 ? 4.946 10.020 -20.963 1.00 91.44 81 ALA A O 1
ATOM 648 N N . LYS A 1 82 ? 6.079 9.064 -22.653 1.00 90.56 82 LYS A N 1
ATOM 649 C CA . LYS A 1 82 ? 4.952 8.238 -23.104 1.00 90.56 82 LYS A CA 1
ATOM 650 C C . LYS A 1 82 ? 4.538 7.265 -21.982 1.00 90.56 82 LYS A C 1
ATOM 652 O O . LYS A 1 82 ? 5.379 6.460 -21.583 1.00 90.56 82 LYS A O 1
ATOM 657 N N . PRO A 1 83 ? 3.272 7.272 -21.519 1.00 90.31 83 PRO A N 1
ATOM 658 C CA . PRO A 1 83 ? 2.838 6.396 -20.435 1.00 90.31 83 PRO A CA 1
ATOM 659 C C . PRO A 1 83 ? 2.911 4.911 -20.804 1.00 90.31 83 PRO A C 1
ATOM 661 O O . PRO A 1 83 ? 2.311 4.475 -21.794 1.00 90.31 83 PRO A O 1
ATOM 664 N N . LEU A 1 84 ? 3.584 4.119 -19.972 1.00 89.81 84 LEU A N 1
ATOM 665 C CA . LEU A 1 84 ? 3.447 2.669 -19.939 1.00 89.81 84 LEU A CA 1
ATOM 666 C C . LEU A 1 84 ? 2.185 2.321 -19.144 1.00 89.81 84 LEU A C 1
ATOM 668 O O . LEU A 1 84 ? 2.120 2.530 -17.934 1.00 89.81 84 LEU A O 1
ATOM 672 N N . ARG A 1 85 ? 1.170 1.792 -19.830 1.00 89.06 85 ARG A N 1
ATOM 673 C CA . ARG A 1 85 ? -0.091 1.377 -19.203 1.00 89.06 85 ARG A CA 1
ATOM 674 C C . ARG A 1 85 ? 0.038 -0.034 -18.644 1.00 89.06 85 ARG A C 1
ATOM 676 O O . ARG A 1 85 ? 0.292 -0.970 -19.401 1.00 89.06 85 ARG A O 1
ATOM 683 N N . ILE A 1 86 ? -0.187 -0.191 -17.345 1.00 84.00 86 ILE A N 1
ATOM 684 C CA . ILE A 1 86 ? -0.162 -1.497 -16.684 1.00 84.00 86 ILE A CA 1
ATOM 685 C C . ILE A 1 86 ? -1.578 -2.089 -16.714 1.00 84.00 86 ILE A C 1
ATOM 687 O O . ILE A 1 86 ? -2.389 -1.859 -15.822 1.00 84.00 86 ILE A O 1
ATOM 691 N N . ILE A 1 87 ? -1.902 -2.811 -17.789 1.00 73.94 87 ILE A N 1
ATOM 692 C CA . ILE A 1 87 ? -3.261 -3.325 -18.040 1.00 73.94 87 ILE A CA 1
ATOM 693 C C . ILE A 1 87 ? -3.538 -4.670 -17.351 1.00 73.94 87 ILE A C 1
ATOM 695 O O . ILE A 1 87 ? -4.577 -4.810 -16.709 1.00 73.94 87 ILE A O 1
ATOM 699 N N . ASP A 1 88 ? -2.585 -5.604 -17.380 1.00 65.25 88 ASP A N 1
ATOM 700 C CA . ASP A 1 88 ? -2.753 -6.979 -16.889 1.00 65.25 88 ASP A CA 1
ATOM 701 C C . ASP A 1 88 ? -2.104 -7.170 -15.515 1.00 65.25 88 ASP A C 1
ATOM 703 O O . ASP A 1 88 ? -1.128 -7.905 -15.358 1.00 65.25 88 ASP A O 1
ATOM 707 N N . ILE A 1 89 ? -2.636 -6.473 -14.506 1.00 60.16 89 ILE A N 1
ATOM 708 C CA . ILE A 1 89 ? -2.040 -6.502 -13.165 1.00 60.16 89 ILE A CA 1
ATOM 709 C C . ILE A 1 89 ? -2.199 -7.873 -12.484 1.00 60.16 89 ILE A C 1
ATOM 711 O O . ILE A 1 89 ? -1.288 -8.364 -11.824 1.00 60.16 89 ILE A O 1
ATOM 715 N N . ASP A 1 90 ? -3.347 -8.516 -12.685 1.00 57.00 90 ASP A N 1
ATOM 716 C CA . ASP A 1 90 ? -3.712 -9.750 -11.980 1.00 57.00 90 ASP A CA 1
ATOM 717 C C . ASP A 1 90 ? -3.124 -11.020 -12.627 1.00 57.00 90 ASP A C 1
ATOM 719 O O . ASP A 1 90 ? -3.312 -12.125 -12.120 1.00 57.00 90 ASP A O 1
ATOM 723 N N . ARG A 1 91 ? -2.413 -10.882 -13.757 1.00 50.78 91 ARG A N 1
ATOM 724 C CA . ARG A 1 91 ? -1.757 -11.987 -14.482 1.00 50.78 91 ARG A CA 1
ATOM 725 C C . ARG A 1 91 ? -0.273 -12.140 -14.144 1.00 50.78 91 ARG A C 1
ATOM 727 O O . ARG A 1 91 ? 0.431 -12.858 -14.858 1.00 50.78 91 ARG A O 1
ATOM 734 N N . SER A 1 92 ? 0.227 -11.472 -13.102 1.00 48.19 92 SER A N 1
ATOM 735 C CA . SER A 1 92 ? 1.625 -11.638 -12.713 1.00 48.19 92 SER A CA 1
ATOM 736 C C . SER A 1 92 ? 1.910 -13.113 -12.399 1.00 48.19 92 SER A C 1
ATOM 738 O O . SER A 1 92 ? 1.133 -13.821 -11.757 1.00 48.19 92 SER A O 1
ATOM 740 N N . SER A 1 93 ? 3.016 -13.599 -12.960 1.00 48.41 93 SER A N 1
ATOM 741 C CA . SER A 1 93 ? 3.567 -14.925 -12.687 1.00 48.41 93 SER A CA 1
ATOM 742 C C . SER A 1 93 ? 3.657 -15.153 -11.168 1.00 48.41 93 SER A C 1
ATOM 744 O O . SER A 1 93 ? 3.886 -14.189 -10.437 1.00 48.41 93 SER A O 1
ATOM 746 N N . PRO A 1 94 ? 3.563 -16.399 -10.661 1.00 49.34 94 PRO A N 1
ATOM 747 C CA . PRO A 1 94 ? 3.838 -16.708 -9.249 1.00 49.34 94 PRO A CA 1
ATOM 748 C C . PRO A 1 94 ? 5.208 -16.200 -8.753 1.00 49.34 94 PRO A C 1
ATOM 750 O O . PRO A 1 94 ? 5.449 -16.152 -7.548 1.00 49.34 94 PRO A O 1
ATOM 753 N N . ARG A 1 95 ? 6.092 -15.783 -9.667 1.00 59.47 95 ARG A N 1
ATOM 754 C CA . ARG A 1 95 ? 7.298 -15.008 -9.370 1.00 59.47 95 ARG A CA 1
ATOM 755 C C . ARG A 1 95 ? 7.022 -13.531 -9.583 1.00 59.47 95 ARG A C 1
ATOM 757 O O . ARG A 1 95 ? 6.691 -13.120 -10.698 1.00 59.47 95 ARG A O 1
ATOM 764 N N . LEU A 1 96 ? 7.285 -12.729 -8.555 1.00 63.84 96 LEU A N 1
ATOM 765 C CA . LEU A 1 96 ? 7.372 -11.282 -8.710 1.00 63.84 96 LEU A CA 1
ATOM 766 C C . LEU A 1 96 ? 8.542 -10.951 -9.650 1.00 63.84 96 LEU A C 1
ATOM 768 O O . LEU A 1 96 ? 9.701 -10.885 -9.243 1.00 63.84 96 LEU A O 1
ATOM 772 N N . GLY A 1 97 ? 8.244 -10.807 -10.938 1.00 68.81 97 GLY A N 1
ATOM 773 C CA . GLY A 1 97 ? 9.217 -10.403 -11.943 1.00 68.81 97 GLY A CA 1
ATOM 774 C C . GLY A 1 97 ? 9.565 -8.924 -11.800 1.00 68.81 97 GLY A C 1
ATOM 775 O O . GLY A 1 97 ? 8.703 -8.099 -11.496 1.00 68.81 97 GLY A O 1
ATOM 776 N N . VAL A 1 98 ? 10.828 -8.581 -12.060 1.00 81.62 98 VAL A N 1
ATOM 777 C CA . VAL A 1 98 ? 11.253 -7.180 -12.151 1.00 81.62 98 VAL A CA 1
ATOM 778 C C . VAL A 1 98 ? 10.862 -6.625 -13.519 1.00 81.62 98 VAL A C 1
ATOM 780 O O . VAL A 1 98 ? 11.369 -7.079 -14.548 1.00 81.62 98 VAL A O 1
ATOM 783 N N . ILE A 1 99 ? 9.990 -5.620 -13.534 1.00 85.19 99 ILE A N 1
ATOM 784 C CA . ILE A 1 99 ? 9.625 -4.871 -14.735 1.00 85.19 99 ILE A CA 1
ATOM 785 C C . ILE A 1 99 ? 10.591 -3.698 -14.883 1.00 85.19 99 ILE A C 1
ATOM 787 O O . ILE A 1 99 ? 10.642 -2.804 -14.039 1.00 85.19 99 ILE A O 1
ATOM 791 N N . ARG A 1 100 ? 11.347 -3.690 -15.984 1.00 86.75 100 ARG A N 1
ATOM 792 C CA . ARG A 1 100 ? 12.300 -2.623 -16.314 1.00 86.75 100 ARG A CA 1
ATOM 793 C C . ARG A 1 100 ? 11.724 -1.705 -17.382 1.00 86.75 100 ARG A C 1
ATOM 795 O O . ARG A 1 100 ? 11.347 -2.184 -18.451 1.00 86.75 100 ARG A O 1
ATOM 802 N N . HIS A 1 101 ? 11.685 -0.401 -17.124 1.00 87.12 101 HIS A N 1
ATOM 803 C CA . HIS A 1 101 ? 11.185 0.593 -18.079 1.00 87.12 101 HIS A CA 1
ATOM 804 C C . HIS A 1 101 ? 12.021 1.882 -18.066 1.00 87.12 101 HIS A C 1
ATOM 806 O O . HIS A 1 101 ? 12.646 2.214 -17.063 1.00 87.12 101 HIS A O 1
ATOM 812 N N . GLY A 1 102 ? 12.031 2.605 -19.188 1.00 84.38 102 GLY A N 1
ATOM 813 C CA . GLY A 1 102 ? 12.831 3.816 -19.375 1.00 84.38 102 GLY A CA 1
ATOM 814 C C . GLY A 1 102 ? 14.302 3.544 -19.720 1.00 84.38 102 GLY A C 1
ATOM 815 O O . GLY A 1 102 ? 14.642 2.469 -20.224 1.00 84.38 102 GLY A O 1
ATOM 816 N N . ASN A 1 103 ? 15.179 4.532 -19.511 1.00 81.50 103 ASN A N 1
ATOM 817 C CA . ASN A 1 103 ? 16.587 4.433 -19.921 1.00 81.50 103 ASN A CA 1
ATOM 818 C C . ASN A 1 103 ? 17.375 3.421 -19.062 1.00 81.50 103 ASN A C 1
ATOM 820 O O . ASN A 1 103 ? 17.290 3.402 -17.840 1.00 81.50 103 ASN A O 1
ATOM 824 N N . ARG A 1 104 ? 18.192 2.582 -19.705 1.00 65.69 104 ARG A N 1
ATOM 825 C CA . ARG A 1 104 ? 18.890 1.445 -19.085 1.00 65.69 104 ARG A CA 1
ATOM 826 C C . ARG A 1 104 ? 20.176 1.801 -18.335 1.00 65.69 104 ARG A C 1
ATOM 828 O O . ARG A 1 104 ? 20.775 0.903 -17.754 1.00 65.69 104 ARG A O 1
ATOM 835 N N . ALA A 1 105 ? 20.616 3.062 -18.350 1.00 66.75 105 ALA A N 1
ATOM 836 C CA . ALA A 1 105 ? 21.904 3.450 -17.769 1.00 66.75 105 ALA A CA 1
ATOM 837 C C . ALA A 1 105 ? 21.994 3.141 -16.261 1.00 66.75 105 ALA A C 1
ATOM 839 O O . ALA A 1 105 ? 22.975 2.531 -15.845 1.00 66.75 105 ALA A O 1
ATOM 840 N N . ARG A 1 106 ? 20.965 3.498 -15.473 1.00 65.00 106 ARG A N 1
ATOM 841 C CA . ARG A 1 106 ? 20.665 3.032 -14.099 1.00 65.00 106 ARG A CA 1
ATOM 842 C C . ARG A 1 106 ? 19.189 3.330 -13.787 1.00 65.00 106 ARG A C 1
ATOM 844 O O . ARG A 1 106 ? 18.691 4.348 -14.273 1.00 65.00 106 ARG A O 1
ATOM 851 N N . PRO A 1 107 ? 18.486 2.515 -12.976 1.00 64.06 107 PRO A N 1
ATOM 852 C CA . PRO A 1 107 ? 17.171 2.905 -12.490 1.00 64.06 107 PRO A CA 1
ATOM 853 C C . PRO A 1 107 ? 17.303 4.161 -11.622 1.00 64.06 107 PRO A C 1
ATOM 855 O O . PRO A 1 107 ? 18.096 4.201 -10.680 1.00 64.06 107 PRO A O 1
ATOM 858 N N . HIS A 1 108 ? 16.529 5.182 -11.970 1.00 82.56 108 HIS A N 1
ATOM 859 C CA . HIS A 1 108 ? 16.336 6.379 -11.164 1.00 82.56 108 HIS A CA 1
ATOM 860 C C . HIS A 1 108 ? 15.339 6.141 -10.037 1.00 82.56 108 HIS A C 1
ATOM 862 O O . HIS A 1 108 ? 15.467 6.789 -9.009 1.00 82.56 108 HIS A O 1
ATOM 868 N N . ALA A 1 109 ? 14.392 5.218 -10.217 1.00 92.12 109 ALA A N 1
ATOM 869 C CA . ALA A 1 109 ? 13.423 4.838 -9.203 1.00 92.12 109 ALA A CA 1
ATOM 870 C C . ALA A 1 109 ? 13.266 3.315 -9.122 1.00 92.12 109 ALA A C 1
ATOM 872 O O . ALA A 1 109 ? 13.328 2.611 -10.136 1.00 92.12 109 ALA A O 1
ATOM 873 N N . THR A 1 110 ? 13.056 2.800 -7.913 1.00 92.75 110 THR A N 1
ATOM 874 C CA . THR A 1 110 ? 12.693 1.399 -7.675 1.00 92.75 110 THR A CA 1
ATOM 875 C C . THR A 1 110 ? 11.441 1.358 -6.819 1.00 92.75 110 THR A C 1
ATOM 877 O O . THR A 1 110 ? 11.406 1.984 -5.763 1.00 92.75 110 THR A O 1
ATOM 880 N N . MET A 1 111 ? 10.404 0.669 -7.295 1.00 93.56 111 MET A N 1
ATOM 881 C CA . MET A 1 111 ? 9.083 0.701 -6.671 1.00 93.56 111 MET A CA 1
ATOM 882 C C . MET A 1 111 ? 8.514 -0.703 -6.486 1.00 93.56 111 MET A C 1
ATOM 884 O O . MET A 1 111 ? 8.411 -1.473 -7.442 1.00 93.56 111 MET A O 1
ATOM 888 N N . ILE A 1 112 ? 8.110 -1.020 -5.259 1.00 93.31 112 ILE A N 1
ATOM 889 C CA . ILE A 1 112 ? 7.432 -2.269 -4.907 1.00 93.31 112 ILE A CA 1
ATOM 890 C C . ILE A 1 112 ? 5.943 -1.967 -4.793 1.00 93.31 112 ILE A C 1
ATOM 892 O O . ILE A 1 112 ? 5.540 -1.084 -4.040 1.00 93.31 112 ILE A O 1
ATOM 896 N N . CYS A 1 113 ? 5.129 -2.691 -5.553 1.00 93.25 113 CYS A N 1
ATOM 897 C CA . CYS A 1 113 ? 3.684 -2.502 -5.596 1.00 93.25 113 CYS A CA 1
ATOM 898 C C . CYS A 1 113 ? 2.981 -3.763 -5.108 1.00 93.25 113 CYS A C 1
ATOM 900 O O . CYS A 1 113 ? 3.357 -4.871 -5.497 1.00 93.25 113 CYS A O 1
ATOM 902 N N . GLY A 1 114 ? 1.920 -3.597 -4.332 1.00 92.38 114 GLY A N 1
ATOM 903 C CA . GLY A 1 114 ? 1.052 -4.690 -3.918 1.00 92.38 114 GLY A CA 1
ATOM 904 C C . GLY A 1 114 ? -0.375 -4.220 -3.699 1.00 92.38 114 GLY A C 1
ATOM 905 O O . GLY A 1 114 ? -0.712 -3.068 -3.974 1.00 92.38 114 GLY A O 1
ATOM 906 N N . ASN A 1 115 ? -1.222 -5.125 -3.227 1.00 92.38 115 ASN A N 1
ATOM 907 C CA . ASN A 1 115 ? -2.610 -4.815 -2.912 1.00 92.38 115 ASN A CA 1
ATOM 908 C C . ASN A 1 115 ? -3.003 -5.233 -1.497 1.00 92.38 115 ASN A C 1
ATOM 910 O O . ASN A 1 115 ? -2.379 -6.104 -0.893 1.00 92.38 115 ASN A O 1
ATOM 914 N N . PHE A 1 116 ? -4.083 -4.626 -1.010 1.00 91.25 116 PHE A N 1
ATOM 915 C CA . PHE A 1 116 ? -4.860 -5.129 0.115 1.00 91.25 116 PHE A CA 1
ATOM 916 C C . PHE A 1 116 ? -6.250 -5.514 -0.384 1.00 91.25 116 PHE A C 1
ATOM 918 O O . PHE A 1 116 ? -6.972 -4.701 -0.963 1.00 91.25 116 PHE A O 1
ATOM 925 N N . THR A 1 117 ? -6.636 -6.762 -0.148 1.00 86.50 117 THR A N 1
ATOM 926 C CA . THR A 1 117 ? -7.946 -7.308 -0.516 1.00 86.50 117 THR A CA 1
ATOM 927 C C . THR A 1 117 ? -8.765 -7.606 0.727 1.00 86.50 117 THR A C 1
ATOM 929 O O . THR A 1 117 ? -8.222 -8.082 1.723 1.00 86.50 117 THR A O 1
ATOM 932 N N . VAL A 1 118 ? -10.080 -7.412 0.648 1.00 80.75 118 VAL A N 1
ATOM 933 C CA . VAL A 1 118 ? -11.023 -7.768 1.713 1.00 80.75 118 VAL A CA 1
ATOM 934 C C . VAL A 1 118 ? -12.006 -8.803 1.176 1.00 80.75 118 VAL A C 1
ATOM 936 O O . VAL A 1 118 ? -12.716 -8.551 0.209 1.00 80.75 118 VAL A O 1
ATOM 939 N N . SER A 1 119 ? -12.061 -9.980 1.807 1.00 66.88 119 SER A N 1
ATOM 940 C CA . SER A 1 119 ? -12.846 -11.123 1.296 1.00 66.88 119 SER A CA 1
ATOM 941 C C . SER A 1 119 ? -14.366 -10.952 1.438 1.00 66.88 119 SER A C 1
ATOM 943 O O . SER A 1 119 ? -15.134 -11.699 0.837 1.00 66.88 119 SER A O 1
ATOM 945 N N . ARG A 1 120 ? -14.811 -10.018 2.284 1.00 61.53 120 ARG A N 1
ATOM 946 C CA . ARG A 1 120 ? -16.220 -9.674 2.506 1.00 61.53 120 ARG A CA 1
ATOM 947 C C . ARG A 1 120 ? -16.306 -8.168 2.734 1.00 61.53 120 ARG A C 1
ATOM 949 O O . ARG A 1 120 ? -16.121 -7.747 3.876 1.00 61.53 120 ARG A O 1
ATOM 956 N N . PRO A 1 121 ? -16.513 -7.354 1.690 1.00 55.44 121 PRO A N 1
ATOM 957 C CA . PRO A 1 121 ? -16.826 -5.950 1.890 1.00 55.44 121 PRO A CA 1
ATOM 958 C C . PRO A 1 121 ? -18.212 -5.888 2.541 1.00 55.44 121 PRO A C 1
ATOM 960 O O . PRO A 1 121 ? -19.236 -5.918 1.865 1.00 55.44 121 PRO A O 1
ATOM 963 N N . LEU A 1 122 ? -18.260 -5.915 3.874 1.00 49.38 122 LEU A N 1
ATOM 964 C CA . LEU A 1 122 ? -19.410 -5.359 4.571 1.00 49.38 122 LEU A CA 1
ATOM 965 C C . LEU A 1 122 ? -19.379 -3.847 4.331 1.00 49.38 122 LEU A C 1
ATOM 967 O O . LEU A 1 122 ? -18.298 -3.254 4.295 1.00 49.38 122 LEU A O 1
ATOM 971 N N . LEU A 1 123 ? -20.559 -3.243 4.201 1.00 45.22 123 LEU A N 1
ATOM 972 C CA . LEU A 1 123 ? -20.732 -1.801 4.369 1.00 45.22 123 LEU A CA 1
ATOM 973 C C . LEU A 1 123 ? -20.006 -1.382 5.660 1.00 45.22 123 LEU A C 1
ATOM 975 O O . LEU A 1 123 ? -20.255 -1.976 6.711 1.00 45.22 123 LEU A O 1
ATOM 979 N N . GLY A 1 124 ? -19.077 -0.426 5.579 1.00 53.97 124 GLY A N 1
ATOM 980 C CA . GLY A 1 124 ? -18.243 -0.031 6.719 1.00 53.97 124 GLY A CA 1
ATOM 981 C C . GLY A 1 124 ? -16.934 -0.814 6.866 1.00 53.97 124 GLY A C 1
ATOM 982 O O . GLY A 1 124 ? -16.393 -0.899 7.970 1.00 53.97 124 GLY A O 1
ATOM 983 N N . SER A 1 125 ? -16.397 -1.387 5.781 1.00 64.75 125 SER A N 1
ATOM 984 C CA . SER A 1 125 ? -15.022 -1.908 5.768 1.00 64.75 125 SER A CA 1
ATOM 985 C C . SER A 1 125 ? -14.052 -0.830 6.258 1.00 64.75 125 SER A C 1
ATOM 987 O O . SER A 1 125 ? -14.183 0.337 5.891 1.00 64.75 125 SER A O 1
ATOM 989 N N . VAL A 1 126 ? -13.037 -1.216 7.041 1.00 70.94 126 VAL A N 1
ATOM 990 C CA . VAL A 1 126 ? -12.007 -0.282 7.531 1.00 70.94 126 VAL A CA 1
ATOM 991 C C . VAL A 1 126 ? -11.429 0.569 6.396 1.00 70.94 126 VAL A C 1
ATOM 993 O O . VAL A 1 126 ? -11.200 1.752 6.601 1.00 70.94 126 VAL A O 1
ATOM 996 N N . LEU A 1 127 ? -11.300 0.007 5.186 1.00 73.88 127 LEU A N 1
ATOM 997 C CA . LEU A 1 127 ? -10.815 0.706 3.992 1.00 73.88 127 LEU A CA 1
ATOM 998 C C . LEU A 1 127 ? -11.730 1.851 3.527 1.00 73.88 127 LEU A C 1
ATOM 1000 O O . LEU A 1 127 ? -11.228 2.863 3.051 1.00 73.88 127 LEU A O 1
ATOM 1004 N N . GLU A 1 128 ? -13.053 1.729 3.676 1.00 73.19 128 GLU A N 1
ATOM 1005 C CA . GLU A 1 128 ? -14.006 2.779 3.275 1.00 73.19 128 GLU A CA 1
ATOM 1006 C C . GLU A 1 128 ? -13.905 4.014 4.171 1.00 73.19 128 GLU A C 1
ATOM 1008 O O . GLU A 1 128 ? -14.159 5.132 3.719 1.00 73.19 128 GLU A O 1
ATOM 1013 N N . LEU A 1 129 ? -13.505 3.794 5.425 1.00 75.62 129 LEU A N 1
ATOM 1014 C CA . LEU A 1 129 ? -13.379 4.806 6.469 1.00 75.62 129 LEU A CA 1
ATOM 1015 C C . LEU A 1 129 ? -12.017 5.517 6.434 1.00 75.62 129 LEU A C 1
ATOM 1017 O O . LEU A 1 129 ? -11.818 6.494 7.157 1.00 75.62 129 LEU A O 1
ATOM 1021 N N . LEU A 1 130 ? -11.088 5.044 5.599 1.00 83.94 130 LEU A N 1
ATOM 1022 C CA . LEU A 1 130 ? -9.809 5.700 5.361 1.00 83.94 130 LEU A CA 1
ATOM 1023 C C . LEU A 1 130 ? -9.962 6.839 4.340 1.00 83.94 130 LEU A C 1
ATOM 1025 O O . LEU A 1 130 ? -10.842 6.806 3.464 1.00 83.94 130 LEU A O 1
ATOM 1029 N N . PRO A 1 131 ? -9.084 7.856 4.405 1.00 87.69 131 PRO A N 1
ATOM 1030 C CA . PRO A 1 131 ? -8.978 8.825 3.323 1.00 87.69 131 PRO A CA 1
ATOM 1031 C C . PRO A 1 131 ? -8.646 8.113 1.995 1.00 87.69 131 PRO A C 1
ATOM 1033 O O . PRO A 1 131 ? -8.070 7.023 2.011 1.00 87.69 131 PRO A O 1
ATOM 1036 N N . PRO A 1 132 ? -8.988 8.707 0.834 1.00 88.69 132 PRO A N 1
ATOM 1037 C CA . PRO A 1 132 ? -8.692 8.118 -0.480 1.00 88.69 132 PRO A CA 1
ATOM 1038 C C . PRO A 1 132 ? -7.212 7.770 -0.674 1.00 88.69 132 PRO A C 1
ATOM 1040 O O . PRO A 1 132 ? -6.877 6.775 -1.313 1.00 88.69 132 PRO A O 1
ATOM 1043 N N . VAL A 1 133 ? -6.327 8.576 -0.081 1.00 91.94 133 VAL A N 1
ATOM 1044 C CA . VAL A 1 133 ? -4.882 8.395 -0.164 1.00 91.94 133 VAL A CA 1
ATOM 1045 C C . VAL A 1 133 ? -4.252 8.538 1.213 1.00 91.94 133 VAL A C 1
ATOM 1047 O O . VAL A 1 133 ? -4.524 9.493 1.942 1.00 91.94 133 VAL A O 1
ATOM 1050 N N . LEU A 1 134 ? -3.385 7.586 1.548 1.00 92.19 134 LEU A N 1
ATOM 1051 C CA . LEU A 1 134 ? -2.513 7.623 2.716 1.00 92.19 134 LEU A CA 1
ATOM 1052 C C . LEU A 1 134 ? -1.074 7.738 2.235 1.00 92.19 134 LEU A C 1
ATOM 1054 O O . LEU A 1 134 ? -0.606 6.846 1.535 1.00 92.19 134 LEU A O 1
ATOM 1058 N N . LEU A 1 135 ? -0.373 8.803 2.618 1.00 92.69 135 LEU A N 1
ATOM 1059 C CA . LEU A 1 135 ? 1.057 8.958 2.358 1.00 92.69 135 LEU A CA 1
ATOM 1060 C C . LEU A 1 135 ? 1.816 8.838 3.676 1.00 92.69 135 LEU A C 1
ATOM 1062 O O . LEU A 1 135 ? 1.667 9.677 4.562 1.00 92.69 135 LEU A O 1
ATOM 1066 N N . LEU A 1 136 ? 2.623 7.792 3.793 1.00 91.44 136 LEU A N 1
ATOM 1067 C CA . LEU A 1 136 ? 3.489 7.545 4.933 1.00 91.44 136 LEU A CA 1
ATOM 1068 C C . LEU A 1 136 ? 4.910 7.922 4.530 1.00 91.44 136 LEU A C 1
ATOM 1070 O O . LEU A 1 136 ? 5.494 7.323 3.626 1.00 91.44 136 LEU A O 1
ATOM 1074 N N . LYS A 1 137 ? 5.447 8.933 5.211 1.00 88.00 137 LYS A N 1
ATOM 1075 C CA . LYS A 1 137 ? 6.852 9.321 5.107 1.00 88.00 137 LYS A CA 1
ATOM 1076 C C . LYS A 1 137 ? 7.682 8.473 6.079 1.00 88.00 137 LYS A C 1
ATOM 1078 O O . LYS A 1 137 ? 7.184 8.159 7.166 1.00 88.00 137 LYS A O 1
ATOM 1083 N N . PRO A 1 138 ? 8.931 8.119 5.740 1.00 77.94 138 PRO A N 1
ATOM 1084 C CA . PRO A 1 138 ? 9.812 7.421 6.662 1.00 77.94 138 PRO A CA 1
ATOM 1085 C C . PRO A 1 138 ? 10.021 8.277 7.920 1.00 77.94 138 PRO A C 1
ATOM 1087 O O . PRO A 1 138 ? 10.444 9.430 7.843 1.00 77.94 138 PRO A O 1
ATOM 1090 N N . ASN A 1 139 ? 9.693 7.725 9.086 1.00 69.19 139 ASN A N 1
ATOM 1091 C CA . ASN A 1 139 ? 10.012 8.310 10.388 1.00 69.19 139 ASN A CA 1
ATOM 1092 C C . ASN A 1 139 ? 11.305 7.682 10.943 1.00 69.19 139 ASN A C 1
ATOM 1094 O O . ASN A 1 139 ? 11.860 6.759 10.347 1.00 69.19 139 ASN A O 1
ATOM 1098 N N . ALA A 1 140 ? 11.795 8.168 12.090 1.00 57.56 140 ALA A N 1
ATOM 1099 C CA . ALA A 1 140 ? 13.007 7.634 12.728 1.00 57.56 140 ALA A CA 1
ATOM 1100 C C . ALA A 1 140 ? 12.930 6.116 13.022 1.00 57.56 140 ALA A C 1
ATOM 1102 O O . ALA A 1 140 ? 13.960 5.447 13.039 1.00 57.56 140 ALA A O 1
ATOM 1103 N N . ASP A 1 141 ? 11.717 5.568 13.158 1.00 60.75 141 ASP A N 1
ATOM 1104 C CA . ASP A 1 141 ? 11.440 4.146 13.395 1.00 60.75 141 ASP A CA 1
ATOM 1105 C C . ASP A 1 141 ? 11.118 3.354 12.105 1.00 60.75 141 ASP A C 1
ATOM 1107 O O . ASP A 1 141 ? 10.723 2.190 12.167 1.00 60.75 141 ASP A O 1
ATOM 1111 N N . GLY A 1 142 ? 11.297 3.946 10.917 1.00 64.88 142 GLY A N 1
ATOM 1112 C CA . GLY A 1 142 ? 10.831 3.422 9.621 1.00 64.88 142 GLY A CA 1
ATOM 1113 C C . GLY A 1 142 ? 11.454 2.099 9.149 1.00 64.88 142 GLY A C 1
ATOM 1114 O O . GLY A 1 142 ? 11.049 1.559 8.118 1.00 64.88 142 GLY A O 1
ATOM 1115 N N . GLY A 1 143 ? 12.401 1.530 9.901 1.00 82.06 143 GLY A N 1
ATOM 1116 C CA . GLY A 1 143 ? 13.045 0.253 9.577 1.00 82.06 143 GLY A CA 1
ATOM 1117 C C . GLY A 1 143 ? 12.081 -0.939 9.524 1.00 82.06 143 GLY A C 1
ATOM 1118 O O . GLY A 1 143 ? 12.363 -1.922 8.834 1.00 82.06 143 GLY A O 1
ATOM 1119 N N . TRP A 1 144 ? 10.926 -0.863 10.198 1.00 87.88 144 TRP A N 1
ATOM 1120 C CA . TRP A 1 144 ? 9.911 -1.921 10.149 1.00 87.88 144 TRP A CA 1
ATOM 1121 C C . TRP A 1 144 ? 9.333 -2.098 8.736 1.00 87.88 144 TRP A C 1
ATOM 1123 O O . TRP A 1 144 ? 9.166 -3.230 8.279 1.00 87.88 144 TRP A O 1
ATOM 1133 N N . LEU A 1 145 ? 9.073 -0.995 8.024 1.00 90.44 145 LEU A N 1
ATOM 1134 C CA . LEU A 1 145 ? 8.426 -1.004 6.711 1.00 90.44 145 LEU A CA 1
ATOM 1135 C C . LEU A 1 145 ? 9.333 -1.677 5.688 1.00 90.44 145 LEU A C 1
ATOM 1137 O O . LEU A 1 145 ? 8.928 -2.610 4.990 1.00 90.44 145 LEU A O 1
ATOM 1141 N N . GLU A 1 146 ? 10.593 -1.247 5.664 1.00 88.94 146 GLU A N 1
ATOM 1142 C CA . GLU A 1 146 ? 11.612 -1.842 4.813 1.00 88.94 146 GLU A CA 1
ATOM 1143 C C . GLU A 1 146 ? 11.821 -3.325 5.157 1.00 88.94 146 GLU A C 1
ATOM 1145 O O . GLU A 1 146 ? 11.929 -4.162 4.261 1.00 88.94 146 GLU A O 1
ATOM 1150 N N . ALA A 1 147 ? 11.823 -3.689 6.446 1.00 91.38 147 ALA A N 1
ATOM 1151 C CA . ALA A 1 147 ? 11.986 -5.076 6.871 1.00 91.38 147 ALA A CA 1
ATOM 1152 C C . ALA A 1 147 ? 10.848 -5.988 6.383 1.00 91.38 147 ALA A C 1
ATOM 1154 O O . ALA A 1 147 ? 11.127 -7.076 5.863 1.00 91.38 147 ALA A O 1
ATOM 1155 N N . ILE A 1 148 ? 9.588 -5.551 6.503 1.00 93.50 148 ILE A N 1
ATOM 1156 C CA . ILE A 1 148 ? 8.430 -6.305 6.004 1.00 93.50 148 ILE A CA 1
ATOM 1157 C C . ILE A 1 148 ? 8.506 -6.437 4.482 1.00 93.50 148 ILE A C 1
ATOM 1159 O O . ILE A 1 148 ? 8.424 -7.550 3.960 1.00 93.50 148 ILE A O 1
ATOM 1163 N N . LEU A 1 149 ? 8.726 -5.335 3.762 1.00 92.00 149 LEU A N 1
ATOM 1164 C CA . LEU A 1 149 ? 8.756 -5.345 2.299 1.00 92.00 149 LEU A CA 1
ATOM 1165 C C . LEU A 1 149 ? 9.917 -6.174 1.749 1.00 92.00 149 LEU A C 1
ATOM 1167 O O . LEU A 1 149 ? 9.718 -6.978 0.839 1.00 92.00 149 LE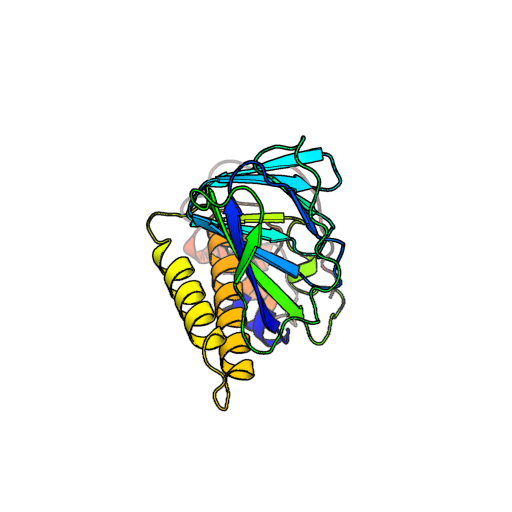U A O 1
ATOM 1171 N N . ARG A 1 150 ? 11.111 -6.074 2.341 1.00 91.00 150 ARG A N 1
ATOM 1172 C CA . ARG A 1 150 ? 12.258 -6.925 1.995 1.00 91.00 150 ARG A CA 1
ATOM 1173 C C . ARG A 1 150 ? 11.935 -8.401 2.201 1.00 91.00 150 ARG A C 1
ATOM 1175 O O . ARG A 1 150 ? 12.292 -9.233 1.361 1.00 91.00 150 ARG A O 1
ATOM 1182 N N . ARG A 1 151 ? 11.236 -8.746 3.288 1.00 92.56 151 ARG A N 1
ATOM 1183 C CA . ARG A 1 151 ? 10.781 -10.120 3.525 1.00 92.56 151 ARG A CA 1
ATOM 1184 C C . ARG A 1 151 ? 9.762 -10.570 2.479 1.00 92.56 151 ARG A C 1
ATOM 1186 O O . ARG A 1 151 ? 9.911 -11.675 1.966 1.00 92.56 151 ARG A O 1
ATOM 1193 N N . MET A 1 152 ? 8.785 -9.733 2.129 1.00 92.00 152 MET A N 1
ATOM 1194 C CA . MET A 1 152 ? 7.796 -10.035 1.086 1.00 92.00 152 MET A CA 1
ATOM 1195 C C . MET A 1 152 ? 8.461 -10.248 -0.279 1.00 92.00 152 MET A C 1
ATOM 1197 O O . MET A 1 152 ? 8.168 -11.233 -0.951 1.00 92.00 152 MET A O 1
ATOM 1201 N N . VAL A 1 153 ? 9.411 -9.388 -0.664 1.00 89.38 153 VAL A N 1
ATOM 1202 C CA . VAL A 1 153 ? 10.181 -9.545 -1.910 1.00 89.38 153 VAL A CA 1
ATOM 1203 C C . VAL A 1 153 ? 10.945 -10.868 -1.904 1.00 89.38 153 VAL A C 1
ATOM 1205 O O . VAL A 1 153 ? 10.871 -11.623 -2.872 1.00 89.38 153 VAL A O 1
ATOM 1208 N N . SER A 1 154 ? 11.616 -11.189 -0.797 1.00 89.31 154 SER A N 1
ATOM 1209 C CA . SER A 1 154 ? 12.388 -12.431 -0.660 1.00 89.31 154 SER A CA 1
ATOM 1210 C C . SER A 1 154 ? 11.500 -13.677 -0.756 1.00 89.31 154 SER A C 1
ATOM 1212 O O . SER A 1 154 ? 11.869 -14.653 -1.405 1.00 89.31 154 SER A O 1
ATOM 1214 N N . GLU A 1 155 ? 10.316 -13.637 -0.141 1.00 90.50 155 GLU A N 1
ATOM 1215 C CA . GLU A 1 155 ? 9.314 -14.705 -0.212 1.00 90.50 155 GLU A CA 1
ATOM 1216 C C . GLU A 1 155 ? 8.767 -14.858 -1.642 1.00 90.50 155 GLU A C 1
ATOM 1218 O O . GLU A 1 155 ? 8.658 -15.969 -2.154 1.00 90.50 155 GLU A O 1
ATOM 1223 N N . SER A 1 156 ? 8.503 -13.746 -2.337 1.00 85.69 156 SER A N 1
ATOM 1224 C CA . SER A 1 156 ? 7.985 -13.741 -3.715 1.00 85.69 156 SER A CA 1
ATOM 1225 C C . SER A 1 156 ? 8.985 -14.222 -4.777 1.00 85.69 156 SER A C 1
ATOM 1227 O O . SER A 1 156 ? 8.587 -14.585 -5.884 1.00 85.69 156 SER A O 1
ATOM 1229 N N . ALA A 1 157 ? 10.281 -14.246 -4.450 1.00 84.06 157 ALA A N 1
ATOM 1230 C CA . ALA A 1 157 ? 11.340 -14.651 -5.371 1.00 84.06 157 ALA A CA 1
ATOM 1231 C C . ALA A 1 157 ? 11.463 -16.178 -5.531 1.00 84.06 157 ALA A C 1
ATOM 1233 O O . ALA A 1 157 ? 12.059 -16.642 -6.505 1.00 84.06 157 ALA A O 1
ATOM 1234 N N . LEU A 1 158 ? 10.931 -16.967 -4.588 1.00 79.81 158 LEU A N 1
ATOM 1235 C CA . LEU A 1 158 ? 11.119 -18.419 -4.528 1.00 79.81 158 LEU A CA 1
ATOM 1236 C C . LEU A 1 158 ? 9.774 -19.144 -4.424 1.00 79.81 158 LEU A C 1
ATOM 1238 O O . LEU A 1 158 ? 9.092 -19.044 -3.409 1.00 79.81 158 LEU A O 1
ATOM 1242 N N . GLU A 1 159 ? 9.424 -19.938 -5.436 1.00 79.62 159 GLU A N 1
ATOM 1243 C CA . GLU A 1 159 ? 8.229 -20.789 -5.402 1.00 79.62 159 GLU A CA 1
ATOM 1244 C C . GLU A 1 159 ? 8.425 -21.931 -4.394 1.00 79.62 159 GLU A C 1
ATOM 1246 O O . GLU A 1 159 ? 9.170 -22.884 -4.633 1.00 79.62 159 GLU A O 1
ATOM 1251 N N . ARG A 1 160 ? 7.781 -21.814 -3.229 1.00 85.12 160 ARG A N 1
ATOM 1252 C CA . ARG A 1 160 ? 7.868 -22.782 -2.128 1.00 85.12 160 ARG A CA 1
ATOM 1253 C C . ARG A 1 160 ? 6.477 -23.097 -1.567 1.00 85.12 160 ARG A C 1
ATOM 1255 O O . ARG A 1 160 ? 5.591 -22.237 -1.617 1.00 85.12 160 ARG A O 1
ATOM 1262 N N . PRO A 1 161 ? 6.256 -24.301 -1.003 1.00 90.44 161 PRO A N 1
ATOM 1263 C CA . PRO A 1 161 ? 5.009 -24.614 -0.313 1.00 90.44 161 PRO A CA 1
ATOM 1264 C C . PRO A 1 161 ? 4.676 -23.552 0.744 1.00 90.44 161 PRO A C 1
ATOM 1266 O O . PRO A 1 161 ? 5.521 -23.196 1.560 1.00 90.44 161 PRO A O 1
ATOM 1269 N N . GLY A 1 162 ? 3.448 -23.033 0.716 1.00 89.06 162 GLY A N 1
ATOM 1270 C CA . GLY A 1 162 ? 2.982 -22.014 1.663 1.00 89.06 162 GLY A CA 1
ATOM 1271 C C . GLY A 1 162 ? 3.286 -20.555 1.292 1.00 89.06 162 GLY A C 1
ATOM 1272 O O . GLY A 1 162 ? 2.746 -19.669 1.951 1.00 89.06 162 GLY A O 1
ATOM 1273 N N . GLN A 1 163 ? 4.038 -20.279 0.218 1.00 88.62 163 GLN A N 1
ATOM 1274 C CA . GLN A 1 163 ? 4.430 -18.918 -0.196 1.00 88.62 163 GLN A CA 1
ATOM 1275 C C . GLN A 1 163 ? 3.246 -17.937 -0.262 1.00 88.62 163 GLN A C 1
ATOM 1277 O O . GLN A 1 163 ? 3.290 -16.852 0.313 1.00 88.62 163 GLN A O 1
ATOM 1282 N N . ARG A 1 164 ? 2.146 -18.325 -0.923 1.00 86.62 164 ARG A N 1
ATOM 1283 C CA . ARG A 1 164 ? 0.945 -17.476 -1.048 1.00 86.62 164 ARG A CA 1
ATOM 1284 C C . ARG A 1 164 ? 0.347 -17.102 0.310 1.00 86.62 164 ARG A C 1
ATOM 1286 O O . ARG A 1 164 ? -0.087 -15.971 0.498 1.00 86.62 164 ARG A O 1
ATOM 1293 N N . VAL A 1 165 ? 0.338 -18.045 1.254 1.00 89.62 165 VAL A N 1
ATOM 1294 C CA . VAL A 1 165 ? -0.160 -17.810 2.615 1.00 89.62 165 VAL A CA 1
ATOM 1295 C C . VAL A 1 165 ? 0.796 -16.888 3.365 1.00 89.62 165 VAL A C 1
ATOM 1297 O O . VAL A 1 165 ? 0.341 -15.928 3.978 1.00 89.62 165 VAL A O 1
ATOM 1300 N N . ALA A 1 166 ? 2.106 -17.125 3.272 1.00 91.25 166 ALA A N 1
ATOM 1301 C CA . ALA A 1 166 ? 3.118 -16.273 3.892 1.00 91.25 166 ALA A CA 1
ATOM 1302 C C . ALA A 1 166 ? 3.028 -14.821 3.393 1.00 91.25 166 ALA A C 1
ATOM 1304 O O . ALA A 1 166 ? 2.986 -13.900 4.206 1.00 91.25 166 ALA A O 1
ATOM 1305 N N . LEU A 1 167 ? 2.910 -14.611 2.077 1.00 90.38 167 LEU A N 1
ATOM 1306 C CA . LEU A 1 167 ? 2.724 -13.284 1.481 1.00 90.38 167 LEU A CA 1
ATOM 1307 C C . LEU A 1 167 ? 1.431 -12.614 1.950 1.00 90.38 167 LEU A C 1
ATOM 1309 O O . LEU A 1 167 ? 1.466 -11.439 2.308 1.00 90.38 167 LEU A O 1
ATOM 1313 N N . SER A 1 168 ? 0.316 -13.349 2.011 1.00 89.75 168 SER A N 1
ATOM 1314 C CA . SER A 1 168 ? -0.945 -12.808 2.535 1.00 89.75 168 SER A CA 1
ATOM 1315 C C . SER A 1 168 ? -0.798 -12.354 3.987 1.00 89.75 168 SER A C 1
ATOM 1317 O O . SER A 1 168 ? -1.204 -11.247 4.320 1.00 89.75 168 SER A O 1
ATOM 1319 N N . ARG A 1 169 ? -0.152 -13.155 4.845 1.00 92.12 169 ARG A N 1
ATOM 1320 C CA . ARG A 1 169 ? 0.067 -12.798 6.257 1.00 92.12 169 ARG A CA 1
ATOM 1321 C C . ARG A 1 169 ? 1.015 -11.620 6.430 1.00 92.12 169 ARG A C 1
ATOM 1323 O O . ARG A 1 169 ? 0.744 -10.746 7.242 1.00 92.12 169 ARG A O 1
ATOM 1330 N N . LEU A 1 170 ? 2.093 -11.551 5.651 1.00 93.38 170 LEU A N 1
ATOM 1331 C CA . LEU A 1 170 ? 2.979 -10.383 5.655 1.00 93.38 170 LEU A CA 1
ATOM 1332 C C . LEU A 1 170 ? 2.250 -9.120 5.183 1.00 93.38 170 LEU A C 1
ATOM 1334 O O . LEU A 1 170 ? 2.480 -8.048 5.729 1.00 93.38 170 LEU A O 1
ATOM 1338 N N . THR A 1 171 ? 1.343 -9.257 4.215 1.00 91.94 171 THR A N 1
ATOM 1339 C CA . THR A 1 171 ? 0.500 -8.157 3.734 1.00 91.94 171 THR A CA 1
ATOM 1340 C C . THR A 1 171 ? -0.480 -7.689 4.815 1.00 91.94 171 THR A C 1
ATOM 1342 O O . THR A 1 171 ? -0.646 -6.491 5.011 1.00 91.94 171 THR A O 1
ATOM 1345 N N . GLU A 1 172 ? -1.085 -8.608 5.573 1.00 91.31 172 GLU A N 1
ATOM 1346 C CA . GLU A 1 172 ? -1.922 -8.265 6.732 1.00 91.31 172 GLU A CA 1
ATOM 1347 C C . GLU A 1 172 ? -1.117 -7.499 7.799 1.00 91.31 172 GLU A C 1
ATOM 1349 O O . GLU A 1 172 ? -1.571 -6.459 8.274 1.00 91.31 172 GLU A O 1
ATOM 1354 N N . VAL A 1 173 ? 0.099 -7.957 8.129 1.00 92.50 173 VAL A N 1
ATOM 1355 C CA . VAL A 1 173 ? 0.991 -7.257 9.074 1.00 92.50 173 VAL A CA 1
ATOM 1356 C C . VAL A 1 173 ? 1.364 -5.867 8.550 1.00 92.50 173 VAL A C 1
ATOM 1358 O O . VAL A 1 173 ? 1.261 -4.896 9.295 1.00 92.50 173 VAL A O 1
ATOM 1361 N N . LEU A 1 174 ? 1.734 -5.751 7.269 1.00 93.19 174 LEU A N 1
ATOM 1362 C CA . LEU A 1 174 ? 2.015 -4.465 6.624 1.00 93.19 174 LEU A CA 1
ATOM 1363 C C . LEU A 1 174 ? 0.833 -3.503 6.778 1.00 93.19 174 LEU A C 1
ATOM 1365 O O . LEU A 1 174 ? 1.029 -2.353 7.153 1.00 93.19 174 LEU A O 1
ATOM 1369 N N . PHE A 1 175 ? -0.390 -3.971 6.527 1.00 91.44 175 PHE A N 1
ATOM 1370 C CA . PHE A 1 175 ? -1.587 -3.146 6.652 1.00 91.44 175 PHE A CA 1
ATOM 1371 C C . PHE A 1 175 ? -1.794 -2.624 8.078 1.00 91.44 175 PHE A C 1
ATOM 1373 O O . PHE A 1 175 ? -2.093 -1.445 8.265 1.00 91.44 175 PHE A O 1
ATOM 1380 N N . VAL A 1 176 ? -1.600 -3.476 9.090 1.00 89.69 176 VAL A N 1
ATOM 1381 C CA . VAL A 1 176 ? -1.709 -3.069 10.500 1.00 89.69 176 VAL A CA 1
ATOM 1382 C C . VAL A 1 176 ? -0.708 -1.964 10.825 1.00 89.69 176 VAL A C 1
ATOM 1384 O O . VAL A 1 176 ? -1.078 -0.964 11.439 1.00 89.69 176 VAL A O 1
ATOM 1387 N N . GLU A 1 177 ? 0.543 -2.114 10.396 1.00 90.50 177 GLU A N 1
ATOM 1388 C CA . GLU A 1 177 ? 1.580 -1.112 10.644 1.00 90.50 177 GLU A CA 1
ATOM 1389 C C . GLU A 1 177 ? 1.330 0.195 9.878 1.00 90.50 177 GLU A C 1
ATOM 1391 O O . GLU A 1 177 ? 1.537 1.280 10.424 1.00 90.50 177 GLU A O 1
ATOM 1396 N N . VAL A 1 178 ? 0.779 0.121 8.660 1.00 91.00 178 VAL A N 1
ATOM 1397 C CA . VAL A 1 178 ? 0.311 1.306 7.923 1.00 91.00 178 VAL A CA 1
ATOM 1398 C C . VAL A 1 178 ? -0.754 2.055 8.718 1.00 91.00 178 VAL A C 1
ATOM 1400 O O . VAL A 1 178 ? -0.659 3.272 8.875 1.00 91.00 178 VAL A O 1
ATOM 1403 N N . LEU A 1 179 ? -1.753 1.346 9.252 1.00 88.19 179 LEU A N 1
ATOM 1404 C CA . LEU A 1 179 ? -2.797 1.968 10.062 1.00 88.19 179 LEU A CA 1
ATOM 1405 C C . LEU A 1 179 ? -2.235 2.571 11.346 1.00 88.19 179 LEU A C 1
ATOM 1407 O O . LEU A 1 179 ? -2.584 3.699 11.676 1.00 88.19 179 LEU A O 1
ATOM 1411 N N . ARG A 1 180 ? -1.347 1.864 12.051 1.00 87.25 180 ARG A N 1
ATOM 1412 C CA . ARG A 1 180 ? -0.694 2.377 13.266 1.00 87.25 180 ARG A CA 1
ATOM 1413 C C . ARG A 1 180 ? 0.091 3.651 12.986 1.00 87.25 180 ARG A C 1
ATOM 1415 O O . ARG A 1 180 ? -0.065 4.629 13.712 1.00 87.25 180 ARG A O 1
ATOM 1422 N N . SER A 1 181 ? 0.892 3.650 11.924 1.00 87.81 181 SER A N 1
ATOM 1423 C CA . SER A 1 181 ? 1.684 4.809 11.518 1.00 87.81 181 SER A CA 1
ATOM 1424 C C . SER A 1 181 ? 0.794 5.984 11.110 1.00 87.81 181 SER A C 1
ATOM 1426 O O . SER A 1 181 ? 1.033 7.107 11.551 1.00 87.81 181 SER A O 1
ATOM 1428 N N . TRP A 1 182 ? -0.273 5.730 10.345 1.00 87.19 182 TRP A N 1
ATOM 1429 C CA . TRP A 1 182 ? -1.231 6.769 9.980 1.00 87.19 182 TRP A CA 1
ATOM 1430 C C . TRP A 1 182 ? -1.928 7.350 11.209 1.00 87.19 182 TRP A C 1
ATOM 1432 O O . TRP A 1 182 ? -1.925 8.564 11.383 1.00 87.19 182 TRP A O 1
ATOM 1442 N N . ILE A 1 183 ? -2.455 6.504 12.094 1.00 85.00 183 ILE A N 1
ATOM 1443 C CA . ILE A 1 183 ? -3.123 6.923 13.329 1.00 85.00 183 ILE A CA 1
ATOM 1444 C C . ILE A 1 183 ? -2.187 7.770 14.198 1.00 85.00 183 ILE A C 1
ATOM 1446 O O . ILE A 1 183 ? -2.589 8.825 14.677 1.00 85.00 183 ILE A O 1
ATOM 1450 N N . ALA A 1 184 ? -0.928 7.353 14.351 1.00 84.38 184 ALA A N 1
ATOM 1451 C CA . ALA A 1 184 ? 0.076 8.097 15.107 1.00 84.38 184 ALA A CA 1
ATOM 1452 C C . ALA A 1 184 ? 0.432 9.458 14.479 1.00 84.38 184 ALA A C 1
ATOM 1454 O O . ALA A 1 184 ? 0.922 10.341 15.179 1.00 84.38 184 ALA A O 1
ATOM 1455 N N . SER A 1 185 ? 0.192 9.640 13.175 1.00 83.75 185 SER A N 1
ATOM 1456 C CA . SER A 1 185 ? 0.420 10.911 12.474 1.00 83.75 185 SER A CA 1
ATOM 1457 C C . SER A 1 185 ? -0.741 11.909 12.594 1.00 83.75 185 SER A C 1
ATOM 1459 O O . SER A 1 185 ? -0.584 13.074 12.228 1.00 83.75 185 SER A O 1
ATOM 1461 N N . LEU A 1 186 ? -1.907 11.475 13.085 1.00 83.56 186 LEU A N 1
ATOM 1462 C CA . LEU A 1 186 ? -3.093 12.321 13.197 1.00 83.56 186 LEU A CA 1
ATOM 1463 C C . LEU A 1 186 ? -2.949 13.335 14.335 1.00 83.56 186 LEU A C 1
ATOM 1465 O O . LEU A 1 186 ? -2.541 13.000 15.446 1.00 83.56 186 LEU A O 1
ATOM 1469 N N . SER A 1 187 ? -3.369 14.575 14.082 1.00 81.00 187 SER A N 1
ATOM 1470 C CA . SER A 1 187 ? -3.603 15.541 15.162 1.00 81.00 187 SER A CA 1
ATOM 1471 C C . SER A 1 187 ? -4.906 15.208 15.907 1.00 81.00 187 SER A C 1
ATOM 1473 O O . SER A 1 187 ? -5.799 14.588 15.319 1.00 81.00 187 SER A O 1
ATOM 1475 N N . PRO A 1 188 ? -5.070 15.647 17.172 1.00 76.25 188 PRO A N 1
ATOM 1476 C CA . PRO A 1 188 ? -6.313 15.452 17.917 1.00 76.25 188 PRO A CA 1
ATOM 1477 C C . PRO A 1 188 ? -7.548 15.891 17.115 1.00 76.25 188 PRO A C 1
ATOM 1479 O O . PRO A 1 188 ? -7.562 16.967 16.514 1.00 76.25 188 PRO A O 1
ATOM 1482 N N . GLY A 1 189 ? -8.577 15.042 17.083 1.00 70.69 189 GLY A N 1
ATOM 1483 C CA . GLY A 1 189 ? -9.811 15.272 16.321 1.00 70.69 189 GLY A CA 1
ATOM 1484 C C . GLY A 1 189 ? -9.752 14.959 14.816 1.00 70.69 189 GLY A C 1
ATOM 1485 O O . GLY A 1 189 ? -10.770 15.103 14.138 1.00 70.69 189 GLY A O 1
ATOM 1486 N N . GLN A 1 190 ? -8.614 14.515 14.271 1.00 79.00 190 GLN A N 1
ATOM 1487 C CA . GLN A 1 190 ? -8.505 14.075 12.872 1.00 79.00 190 GLN A CA 1
ATOM 1488 C C . GLN A 1 190 ? -8.727 12.562 12.712 1.00 79.00 190 GLN A C 1
ATOM 1490 O O . GLN A 1 190 ? -8.699 11.812 13.678 1.00 79.00 190 GLN A O 1
ATOM 1495 N N . GLY A 1 191 ? -8.942 12.104 11.472 1.00 72.31 191 GLY A N 1
ATOM 1496 C CA . GLY A 1 191 ? -8.984 10.674 11.119 1.00 72.31 191 GLY A CA 1
ATOM 1497 C C . GLY A 1 191 ? -10.227 9.906 11.576 1.00 72.31 191 GLY A C 1
ATOM 1498 O O . GLY A 1 191 ? -10.190 8.680 11.690 1.00 72.31 191 GLY A O 1
ATOM 1499 N N . GLY A 1 192 ? -11.333 10.617 11.815 1.00 77.38 192 GLY A N 1
ATOM 1500 C CA . GLY A 1 192 ? -12.638 10.019 12.093 1.00 77.38 192 GLY A CA 1
ATOM 1501 C C . GLY A 1 192 ? -12.617 9.104 13.318 1.00 77.38 192 GLY A C 1
ATOM 1502 O O . GLY A 1 192 ? -12.001 9.417 14.333 1.00 77.38 192 GLY A O 1
ATOM 1503 N N . TRP A 1 193 ? -13.294 7.959 13.227 1.00 74.56 193 TRP A N 1
ATOM 1504 C CA . TRP A 1 193 ? -13.399 7.017 14.345 1.00 74.56 193 TRP A CA 1
ATOM 1505 C C . TRP A 1 193 ? -12.046 6.386 14.733 1.00 74.56 193 TRP A C 1
ATOM 1507 O O . TRP A 1 193 ? -11.806 6.174 15.919 1.00 74.56 193 TRP A O 1
ATOM 1517 N N . LEU A 1 194 ? -11.149 6.134 13.766 1.00 75.50 194 LEU A N 1
ATOM 1518 C CA . LEU A 1 194 ? -9.817 5.569 14.027 1.00 75.50 194 LEU A CA 1
ATOM 1519 C C . LEU A 1 194 ? -8.945 6.544 14.813 1.00 75.50 194 LEU A C 1
ATOM 1521 O O . LEU A 1 194 ? -8.332 6.155 15.804 1.00 75.50 194 LEU A O 1
ATOM 1525 N N . GLY A 1 195 ? -8.940 7.818 14.419 1.00 77.81 195 GLY A N 1
ATOM 1526 C CA . GLY A 1 195 ? -8.254 8.847 15.195 1.00 77.81 195 GLY A CA 1
ATOM 1527 C C . GLY A 1 195 ? -8.903 9.084 16.558 1.00 77.81 195 GLY A C 1
ATOM 1528 O O . GLY A 1 195 ? -8.198 9.223 17.553 1.00 77.81 195 GLY A O 1
ATOM 1529 N N . ALA A 1 196 ? -10.237 9.032 16.646 1.00 76.88 196 ALA A N 1
ATOM 1530 C CA . ALA A 1 196 ? -10.958 9.207 17.906 1.00 76.88 196 ALA A CA 1
ATOM 1531 C C . ALA A 1 196 ? -10.669 8.103 18.942 1.00 76.88 196 ALA A C 1
ATOM 1533 O O . ALA A 1 196 ? -10.684 8.378 20.139 1.00 76.88 196 ALA A O 1
ATOM 1534 N N . ILE A 1 197 ? -10.382 6.867 18.513 1.00 75.00 197 ILE A N 1
ATOM 1535 C CA . ILE A 1 197 ? -9.965 5.778 19.416 1.00 75.00 197 ILE A CA 1
ATOM 1536 C C . ILE A 1 197 ? -8.595 6.047 20.039 1.00 75.00 197 ILE A C 1
ATOM 1538 O O . ILE A 1 197 ? -8.359 5.673 21.189 1.00 75.00 197 ILE A O 1
ATOM 1542 N N . SER A 1 198 ? -7.694 6.673 19.286 1.00 73.19 198 SER A N 1
ATOM 1543 C CA . SER A 1 198 ? -6.348 7.008 19.753 1.00 73.19 198 SER A CA 1
ATOM 1544 C C . SER A 1 198 ? -6.266 8.359 20.456 1.00 73.19 198 SER A C 1
ATOM 1546 O O . SER A 1 198 ? -5.235 8.673 21.047 1.00 73.19 198 SER A O 1
ATOM 1548 N N . ASP A 1 199 ? -7.348 9.136 20.444 1.00 75.06 199 ASP A N 1
ATOM 1549 C CA . ASP A 1 199 ? -7.437 10.395 21.168 1.00 75.06 199 ASP A CA 1
ATOM 1550 C C . ASP A 1 199 ? -7.422 10.146 22.694 1.00 75.06 199 ASP A C 1
ATOM 1552 O O . ASP A 1 199 ? -8.219 9.349 23.203 1.00 75.06 199 ASP A O 1
ATOM 1556 N N . PRO A 1 200 ? -6.550 10.825 23.460 1.00 74.00 200 PRO A N 1
ATOM 1557 C CA . PRO A 1 200 ? -6.405 10.583 24.895 1.00 74.00 200 PRO A CA 1
ATOM 1558 C C . PRO A 1 200 ? -7.638 10.989 25.720 1.00 74.00 200 PRO A C 1
ATOM 1560 O O . PRO A 1 200 ? -7.799 10.512 26.844 1.00 74.00 200 PRO A O 1
ATOM 1563 N N . HIS A 1 201 ? -8.511 11.850 25.189 1.00 75.06 201 HIS A N 1
ATOM 1564 C CA . HIS A 1 201 ? -9.720 12.327 25.860 1.00 75.06 201 HIS A CA 1
ATOM 1565 C C . HIS A 1 201 ? -10.973 11.563 25.416 1.00 75.06 201 HIS A C 1
ATOM 1567 O O . HIS A 1 201 ? -11.841 11.266 26.242 1.00 75.06 201 HIS A O 1
ATOM 1573 N N . ILE A 1 202 ? -11.075 11.236 24.126 1.00 75.75 202 ILE A N 1
ATOM 1574 C CA . ILE A 1 202 ? -12.257 10.590 23.533 1.00 75.75 202 ILE A CA 1
ATOM 1575 C C . ILE A 1 202 ? -12.122 9.059 23.530 1.00 75.75 202 ILE A C 1
ATOM 1577 O O . ILE A 1 202 ? -13.098 8.352 23.797 1.00 75.75 202 ILE A O 1
ATOM 1581 N N . GLY A 1 203 ? -10.917 8.533 23.313 1.00 77.38 203 GLY A N 1
ATOM 1582 C CA . GLY A 1 203 ? -10.634 7.100 23.230 1.00 77.38 203 GLY A CA 1
ATOM 1583 C C . GLY A 1 203 ? -11.111 6.291 24.443 1.00 77.38 203 GLY A C 1
ATOM 1584 O O . GLY A 1 203 ? -11.796 5.280 24.253 1.00 77.38 203 GLY A O 1
ATOM 1585 N N . PRO A 1 204 ? -10.856 6.727 25.698 1.00 79.56 204 PRO A N 1
ATOM 1586 C CA . PRO A 1 204 ? -11.345 6.022 26.885 1.00 79.56 204 PRO A CA 1
ATOM 1587 C C . PRO A 1 204 ? -12.875 5.928 26.949 1.00 79.56 204 PRO A C 1
ATOM 1589 O O . PRO A 1 204 ? -13.416 4.893 27.337 1.00 79.56 204 PRO A O 1
ATOM 1592 N N . ALA A 1 205 ? -13.579 6.983 26.532 1.00 79.31 205 ALA A N 1
ATOM 1593 C CA . ALA A 1 205 ? -15.038 7.006 26.482 1.00 79.31 205 ALA A CA 1
ATOM 1594 C C . ALA A 1 205 ? -15.585 6.059 25.403 1.00 79.31 205 ALA A C 1
ATOM 1596 O O . ALA A 1 205 ? -16.487 5.270 25.683 1.00 79.31 205 ALA A O 1
ATOM 1597 N N . LEU A 1 206 ? -15.012 6.084 24.195 1.00 74.88 206 LEU A N 1
ATOM 1598 C CA . LEU A 1 206 ? -15.406 5.180 23.107 1.00 74.88 206 LEU A CA 1
ATOM 1599 C C . LEU A 1 206 ? -15.172 3.712 23.464 1.00 74.88 206 LEU A C 1
ATOM 1601 O O . LEU A 1 206 ? -16.019 2.865 23.183 1.00 74.88 206 LEU A O 1
ATOM 1605 N N . LYS A 1 207 ? -14.054 3.419 24.132 1.00 75.12 207 LYS A N 1
ATOM 1606 C CA . LYS A 1 207 ? -13.739 2.080 24.631 1.00 75.12 207 LYS A CA 1
ATOM 1607 C C . LYS A 1 207 ? -14.782 1.586 25.631 1.00 75.12 207 LYS A C 1
ATOM 1609 O O . LYS A 1 207 ? -15.259 0.466 25.491 1.00 75.12 207 LYS A O 1
ATOM 1614 N N . LEU A 1 208 ? -15.170 2.424 26.591 1.00 77.38 208 LEU A N 1
ATOM 1615 C CA . LEU A 1 208 ? -16.196 2.088 27.579 1.00 77.38 208 LEU A CA 1
ATOM 1616 C C . LEU A 1 208 ? -17.550 1.779 26.924 1.00 77.38 208 LEU A C 1
ATOM 1618 O O . LEU A 1 208 ? -18.186 0.794 27.303 1.00 77.38 208 LEU A O 1
ATOM 1622 N N . ILE A 1 209 ? -17.947 2.577 25.924 1.00 79.50 209 ILE A N 1
ATOM 1623 C CA . ILE A 1 209 ? -19.170 2.364 25.133 1.00 79.50 209 ILE A CA 1
ATOM 1624 C C . ILE A 1 209 ? -19.123 1.020 24.408 1.00 79.50 209 ILE A C 1
ATOM 1626 O O . ILE A 1 209 ? -20.068 0.241 24.506 1.00 79.50 209 ILE A O 1
ATOM 1630 N N . HIS A 1 210 ? -18.011 0.720 23.736 1.00 71.94 210 HIS A N 1
ATOM 1631 C CA . HIS A 1 210 ? -17.822 -0.555 23.042 1.00 71.94 210 HIS A CA 1
ATOM 1632 C C . HIS A 1 210 ? -17.789 -1.765 23.9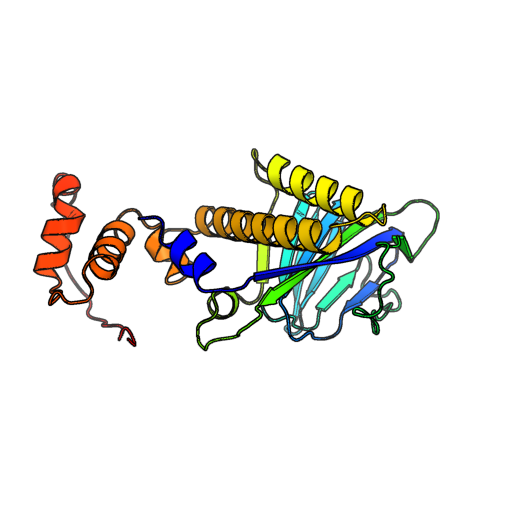87 1.00 71.94 210 HIS A C 1
ATOM 1634 O O . HIS A 1 210 ? -18.233 -2.844 23.607 1.00 71.94 210 HIS A O 1
ATOM 1640 N N . GLU A 1 211 ? -17.267 -1.609 25.205 1.00 75.75 211 GLU A N 1
ATOM 1641 C CA . GLU A 1 211 ? -17.224 -2.678 26.211 1.00 75.75 211 GLU A CA 1
ATOM 1642 C C . GLU A 1 211 ? -18.601 -2.948 26.845 1.00 75.75 211 GLU A C 1
ATOM 1644 O O . GLU A 1 211 ? -18.834 -4.053 27.328 1.00 75.75 211 GLU A O 1
ATOM 1649 N N . ASN A 1 212 ? -19.522 -1.973 26.849 1.00 77.69 212 ASN A N 1
ATOM 1650 C CA . ASN A 1 212 ? -20.863 -2.132 27.429 1.00 77.69 212 ASN A CA 1
ATOM 1651 C C . ASN A 1 212 ? -21.942 -1.501 26.523 1.00 77.69 212 ASN A C 1
ATOM 1653 O O . ASN A 1 212 ? -22.551 -0.493 26.906 1.00 77.69 212 ASN A O 1
ATOM 1657 N N . PRO A 1 213 ? -22.201 -2.073 25.331 1.00 76.75 213 PRO A N 1
ATOM 1658 C CA . PRO A 1 213 ? -23.152 -1.507 24.370 1.00 76.75 213 PRO A CA 1
ATOM 1659 C C . PRO A 1 213 ? -24.590 -1.482 24.908 1.00 76.75 213 PRO A C 1
ATOM 1661 O O . PRO A 1 213 ? -25.349 -0.569 24.604 1.00 76.75 213 PRO A O 1
ATOM 1664 N N . GLU A 1 214 ? -24.933 -2.435 25.777 1.00 80.88 214 GLU A N 1
ATOM 1665 C CA . GLU A 1 214 ? -26.260 -2.586 26.389 1.00 80.88 214 GLU A CA 1
ATOM 1666 C C . GLU A 1 214 ? -26.588 -1.482 27.417 1.00 80.88 214 GLU A C 1
ATOM 1668 O O . GLU A 1 214 ? -27.720 -1.365 27.892 1.00 80.88 214 GLU A O 1
ATOM 1673 N N . ARG A 1 215 ? -25.587 -0.695 27.837 1.00 77.38 215 ARG A N 1
ATOM 1674 C CA . ARG A 1 215 ? -25.747 0.307 28.893 1.00 77.38 215 ARG A CA 1
ATOM 1675 C C . ARG A 1 215 ? -26.313 1.606 28.306 1.00 77.38 215 ARG A C 1
ATOM 1677 O O . ARG A 1 215 ? -25.804 2.087 27.297 1.00 77.38 215 ARG A O 1
ATOM 1684 N N . PRO A 1 216 ? -27.300 2.253 28.950 1.00 73.19 216 PRO A N 1
ATOM 1685 C CA . PRO A 1 216 ? -27.741 3.577 28.530 1.00 73.19 216 PRO A CA 1
ATOM 1686 C C . PRO A 1 216 ? -26.641 4.604 28.828 1.00 73.19 216 PRO A C 1
ATOM 1688 O O . PRO A 1 216 ? -26.365 4.931 29.985 1.00 73.19 216 PRO A O 1
ATOM 1691 N N . TRP A 1 217 ? -25.993 5.102 27.776 1.00 77.12 217 TRP A N 1
ATOM 1692 C CA . TRP A 1 217 ? -24.932 6.100 27.881 1.00 77.12 217 TRP A CA 1
ATOM 1693 C C . TRP A 1 217 ? -25.515 7.512 27.902 1.00 77.12 217 TRP A C 1
ATOM 1695 O O . TRP A 1 217 ? -26.195 7.937 26.971 1.00 77.12 217 TRP A O 1
ATOM 1705 N N . THR A 1 218 ? -25.214 8.268 28.956 1.00 74.56 218 THR A N 1
ATOM 1706 C CA . THR A 1 218 ? -25.480 9.710 29.034 1.00 74.56 218 THR A CA 1
ATOM 1707 C C . THR A 1 218 ? -24.156 10.467 29.083 1.00 74.56 218 THR A C 1
ATOM 1709 O O . THR A 1 218 ? -23.176 9.969 29.633 1.00 74.56 218 THR A O 1
ATOM 1712 N N . LEU A 1 219 ? -24.111 11.697 28.555 1.00 67.19 219 LEU A N 1
ATOM 1713 C CA . LEU A 1 219 ? -22.887 12.519 28.545 1.00 67.19 219 LEU A CA 1
ATOM 1714 C C . LEU A 1 219 ? -22.268 12.687 29.951 1.00 67.19 219 LEU A C 1
ATOM 1716 O O . LEU A 1 219 ? -21.046 12.732 30.106 1.00 67.19 219 LEU A O 1
ATOM 1720 N N . SER A 1 220 ? -23.101 12.726 30.993 1.00 61.69 220 SER A N 1
ATOM 1721 C CA . SER A 1 220 ? -22.668 12.778 32.392 1.00 61.69 220 SER A CA 1
ATOM 1722 C C . SER A 1 220 ? -22.102 11.443 32.898 1.00 61.69 220 SER A C 1
ATOM 1724 O O . SER A 1 220 ? -21.079 11.441 33.581 1.00 61.69 220 SER A O 1
ATOM 1726 N N . ALA A 1 221 ? -22.695 10.302 32.532 1.00 59.25 221 ALA A N 1
ATOM 1727 C CA . ALA A 1 221 ? -22.192 8.980 32.916 1.00 59.25 221 ALA A CA 1
ATOM 1728 C C . ALA A 1 221 ? -20.860 8.640 32.225 1.00 59.25 221 ALA A C 1
ATOM 1730 O O . ALA A 1 221 ? -19.964 8.054 32.841 1.00 59.25 221 ALA A O 1
ATOM 1731 N N . THR A 1 222 ? -20.700 9.050 30.965 1.00 56.53 222 THR A N 1
ATOM 1732 C CA . THR A 1 222 ? -19.477 8.813 30.191 1.00 56.53 222 THR A CA 1
ATOM 1733 C C . THR A 1 222 ? -18.333 9.709 30.663 1.00 56.53 222 THR A C 1
ATOM 1735 O O . THR A 1 222 ? -17.210 9.231 30.810 1.00 56.53 222 THR A O 1
ATOM 1738 N N . SER A 1 223 ? -18.603 10.984 30.976 1.00 56.50 223 SER A N 1
ATOM 1739 C CA . SER A 1 223 ? -17.575 11.913 31.471 1.00 56.50 223 SER A CA 1
ATOM 1740 C C . SER A 1 223 ? -17.051 11.518 32.852 1.00 56.50 223 SER A C 1
ATOM 1742 O O . SER A 1 223 ? -15.844 11.436 33.032 1.00 56.50 223 SER A O 1
ATOM 1744 N N . VAL A 1 224 ? -17.905 11.152 33.810 1.00 52.41 224 VAL A N 1
ATOM 1745 C CA . VAL A 1 224 ? -17.449 10.714 35.146 1.00 52.41 224 VAL A CA 1
ATOM 1746 C C . VAL A 1 224 ? -16.592 9.443 35.079 1.00 52.41 224 VAL A C 1
ATOM 1748 O O . VAL A 1 224 ? -15.596 9.334 35.794 1.00 52.41 224 VAL A O 1
ATOM 1751 N N . THR A 1 225 ? -16.937 8.504 34.195 1.00 54.72 225 THR A N 1
ATOM 1752 C CA . THR A 1 225 ? -16.244 7.208 34.099 1.00 54.72 225 THR A CA 1
ATOM 1753 C C . THR A 1 225 ? -14.942 7.299 33.295 1.00 54.72 225 THR A C 1
ATOM 1755 O O . THR A 1 225 ? -13.936 6.726 33.702 1.00 54.72 225 THR A O 1
ATOM 1758 N N . ALA A 1 226 ? -14.920 8.050 32.187 1.00 51.69 226 ALA A N 1
ATOM 1759 C CA . ALA A 1 226 ? -13.714 8.223 31.370 1.00 51.69 226 ALA A CA 1
ATOM 1760 C C . ALA A 1 226 ? -12.759 9.305 31.918 1.00 51.69 226 ALA A C 1
ATOM 1762 O O . ALA A 1 226 ? -11.553 9.221 31.701 1.00 51.69 226 ALA A O 1
ATOM 1763 N N . TRP A 1 227 ? -13.268 10.305 32.651 1.00 47.25 227 TRP A N 1
ATOM 1764 C CA . TRP A 1 227 ? -12.499 11.478 33.094 1.00 47.25 227 TRP A CA 1
ATOM 1765 C C . TRP A 1 227 ? -12.166 11.451 34.592 1.00 47.25 227 TRP A C 1
ATOM 1767 O O . TRP A 1 227 ? -11.512 12.371 35.089 1.00 47.25 227 TRP A O 1
ATOM 1777 N N . GLY A 1 228 ? -12.540 10.387 35.315 1.00 42.28 228 GLY A N 1
ATOM 1778 C CA . GLY A 1 228 ? -12.234 10.205 36.740 1.00 42.28 228 GLY A CA 1
ATOM 1779 C C . GLY A 1 228 ? -10.737 10.273 37.084 1.00 42.28 228 GLY A C 1
ATOM 1780 O O . GLY A 1 228 ? -10.382 10.621 38.207 1.00 42.28 228 GLY A O 1
ATOM 1781 N N . SER A 1 229 ? -9.845 10.043 36.112 1.00 40.50 229 SER A N 1
ATOM 1782 C CA . SER A 1 229 ? -8.390 10.215 36.272 1.00 40.50 229 SER A CA 1
ATOM 1783 C C . SER A 1 229 ? -7.856 11.568 35.765 1.00 40.50 229 SER A C 1
ATOM 1785 O O . SER A 1 229 ? -6.762 11.971 36.156 1.00 40.50 229 SER A O 1
ATOM 1787 N N . ALA A 1 230 ? -8.619 12.299 34.942 1.00 41.78 230 ALA A N 1
ATOM 1788 C CA . ALA A 1 230 ? -8.210 13.551 34.286 1.00 41.78 230 ALA A CA 1
ATOM 1789 C C . ALA A 1 230 ? -8.803 14.827 34.931 1.00 41.78 230 ALA A C 1
ATOM 1791 O O . ALA A 1 230 ? -8.451 15.949 34.559 1.00 41.78 230 ALA A O 1
ATOM 1792 N N . ALA A 1 231 ? -9.663 14.688 35.944 1.00 33.94 231 ALA A N 1
ATOM 1793 C CA . ALA A 1 231 ? -10.404 15.785 36.576 1.00 33.94 231 ALA A CA 1
ATOM 1794 C C . ALA A 1 231 ? -9.564 16.797 37.396 1.00 33.94 231 ALA A C 1
ATOM 1796 O O . ALA A 1 231 ? -10.131 17.681 38.039 1.00 33.94 231 ALA A O 1
ATOM 1797 N N . ARG A 1 232 ? -8.223 16.724 37.381 1.00 35.41 232 ARG A N 1
ATOM 1798 C CA . ARG A 1 232 ? -7.365 17.699 38.084 1.00 35.41 232 ARG A CA 1
ATOM 1799 C C . ARG A 1 232 ? -6.956 18.916 37.245 1.00 35.41 232 ARG A C 1
ATOM 1801 O O . ARG A 1 232 ? -6.449 19.868 37.824 1.00 35.41 232 ARG A O 1
ATOM 1808 N N . SER A 1 233 ? -7.191 18.927 35.927 1.00 38.00 233 SER A N 1
ATOM 1809 C CA . SER A 1 233 ? -6.718 20.023 35.055 1.00 38.00 233 SER A CA 1
ATOM 1810 C C . SER A 1 233 ? -7.828 20.883 34.428 1.00 38.00 233 SER A C 1
ATOM 1812 O O . SER A 1 233 ? -7.613 22.065 34.173 1.00 38.00 233 SER A O 1
ATOM 1814 N N . PHE A 1 234 ? -9.051 20.372 34.261 1.00 30.83 234 PHE A N 1
ATOM 1815 C CA . PHE A 1 234 ? -10.111 21.095 33.544 1.00 30.83 234 PHE A CA 1
ATOM 1816 C C . PHE A 1 234 ? -11.054 21.860 34.489 1.00 30.83 234 PHE A C 1
ATOM 1818 O O . PHE A 1 234 ? -12.241 21.569 34.606 1.00 30.83 234 PHE A O 1
ATOM 1825 N N . ARG A 1 235 ? -10.518 22.847 35.214 1.00 30.69 235 ARG A N 1
ATOM 1826 C CA . ARG A 1 235 ? -11.328 23.845 35.936 1.00 30.69 235 ARG A CA 1
ATOM 1827 C C . ARG A 1 235 ? -10.962 25.246 35.452 1.00 30.69 235 ARG A C 1
ATOM 1829 O O . ARG A 1 235 ? -10.508 26.071 36.232 1.00 30.69 235 ARG A O 1
ATOM 1836 N N . ARG A 1 236 ? -11.134 25.505 34.152 1.00 36.03 236 ARG A N 1
ATOM 1837 C CA . ARG A 1 236 ? -11.307 26.851 33.580 1.00 36.03 236 ARG A CA 1
ATOM 1838 C C . ARG A 1 236 ? -11.826 26.734 32.143 1.00 36.03 236 ARG A C 1
ATOM 1840 O O . ARG A 1 236 ? -11.236 26.024 31.345 1.00 36.03 236 ARG A O 1
ATOM 1847 N N . ALA A 1 237 ? -12.890 27.490 31.873 1.00 30.84 237 ALA A N 1
ATOM 1848 C CA . ALA A 1 237 ? -13.570 27.729 30.596 1.00 30.84 237 ALA A CA 1
ATOM 1849 C C . ALA A 1 237 ? -14.677 26.732 30.170 1.00 30.84 237 ALA A C 1
ATOM 1851 O O . ALA A 1 237 ? -14.442 25.708 29.540 1.00 30.84 237 ALA A O 1
ATOM 1852 N N . SER A 1 238 ? -15.916 27.137 30.460 1.00 33.09 238 SER A N 1
ATOM 1853 C CA . SER A 1 238 ? -17.145 26.850 29.693 1.00 33.09 238 SER A CA 1
ATOM 1854 C C . SER A 1 238 ? -17.591 28.169 29.017 1.00 33.09 238 SER A C 1
ATOM 1856 O O . SER A 1 238 ? -17.089 29.214 29.442 1.00 33.09 238 SER A O 1
ATOM 1858 N N . PRO A 1 239 ? -18.637 28.224 28.159 1.00 43.25 239 PRO A N 1
ATOM 1859 C CA . PRO A 1 239 ? -19.214 27.221 27.245 1.00 43.25 239 PRO A CA 1
ATOM 1860 C C . PRO A 1 239 ? -19.462 27.765 25.805 1.00 43.25 239 PRO A C 1
ATOM 1862 O O . PRO A 1 239 ? -19.527 28.971 25.594 1.00 43.25 239 PRO A O 1
ATOM 1865 N N . SER A 1 240 ? -19.700 26.872 24.829 1.00 28.98 240 SER A N 1
ATOM 1866 C CA . SER A 1 240 ? -20.847 26.879 23.877 1.00 28.98 240 SER A CA 1
ATOM 1867 C C . SER A 1 240 ? -20.518 26.242 22.513 1.00 28.98 240 SER A C 1
ATOM 1869 O O . SER A 1 240 ? -19.675 26.715 21.762 1.00 28.98 240 SER A O 1
ATOM 1871 N N . SER A 1 241 ? -21.200 25.147 22.175 1.00 28.50 241 SER A N 1
ATOM 1872 C CA . SER A 1 241 ? -22.012 24.996 20.953 1.00 28.50 241 SER A CA 1
ATOM 1873 C C . SER A 1 241 ? -22.456 23.536 20.813 1.00 28.50 241 SER A C 1
ATOM 1875 O O . SER A 1 241 ? -21.719 22.595 21.101 1.00 28.50 241 SER A O 1
ATOM 1877 N N . SER A 1 242 ? -23.723 23.367 20.456 1.00 31.09 242 SER A N 1
ATOM 1878 C CA . SER A 1 242 ? -24.409 22.096 20.272 1.00 31.09 242 SER A CA 1
ATOM 1879 C C . SER A 1 242 ? -24.221 21.575 18.849 1.00 31.09 242 SER A C 1
ATOM 1881 O O . SER A 1 242 ? -24.629 22.246 17.903 1.00 31.09 242 SER A O 1
ATOM 1883 N N . ALA A 1 243 ? -23.709 20.356 18.705 1.00 28.19 243 ALA A N 1
ATOM 1884 C CA . ALA A 1 243 ? -23.915 19.532 17.517 1.00 28.19 243 ALA A CA 1
ATOM 1885 C C . ALA A 1 243 ? -23.843 18.046 17.907 1.00 28.19 243 ALA A C 1
ATOM 1887 O O . ALA A 1 243 ? -22.835 17.579 18.434 1.00 28.19 243 ALA A O 1
ATOM 1888 N N . SER A 1 244 ? -24.932 17.315 17.676 1.00 27.45 244 SER A N 1
ATOM 1889 C CA . SER A 1 244 ? -25.016 15.860 17.840 1.00 27.45 244 SER A CA 1
ATOM 1890 C C . SER A 1 244 ? -24.634 15.157 16.534 1.00 27.45 244 SER A C 1
ATOM 1892 O O . SER A 1 244 ? -25.214 15.499 15.504 1.00 27.45 244 SER A O 1
ATOM 1894 N N . PRO A 1 245 ? -23.768 14.127 16.544 1.00 31.83 245 PRO A N 1
ATOM 1895 C CA . PRO A 1 245 ? -23.723 13.139 15.477 1.00 31.83 245 PRO A CA 1
ATOM 1896 C C . PRO A 1 245 ? -24.456 11.857 15.900 1.00 31.83 245 PRO A C 1
ATOM 1898 O O . PRO A 1 245 ? -24.207 11.298 16.969 1.00 31.83 245 PRO A O 1
ATOM 1901 N N . CYS A 1 246 ? -25.372 11.399 15.044 1.00 25.09 246 CYS A N 1
ATOM 1902 C CA . CYS A 1 246 ? -25.981 10.073 15.128 1.00 25.09 246 CYS A CA 1
ATOM 1903 C C . CYS A 1 246 ? -24.904 8.995 14.935 1.00 25.09 246 CYS A C 1
ATOM 1905 O O . CYS A 1 246 ? -24.177 9.022 13.943 1.00 25.09 246 CYS A O 1
ATOM 1907 N N . ILE A 1 247 ? -24.837 8.033 15.855 1.00 31.44 247 ILE A N 1
ATOM 1908 C CA . ILE A 1 247 ? -24.114 6.771 15.674 1.00 31.44 247 ILE A CA 1
ATOM 1909 C C . ILE A 1 247 ? -25.142 5.762 15.161 1.00 31.44 247 ILE A C 1
ATOM 1911 O O . ILE A 1 247 ? -26.125 5.481 15.844 1.00 31.44 247 ILE A O 1
ATOM 1915 N N . VAL A 1 248 ? -24.943 5.276 13.936 1.00 29.83 248 VAL A N 1
ATOM 1916 C CA . VAL A 1 248 ? -25.710 4.157 13.376 1.00 29.83 248 VAL A CA 1
ATOM 1917 C C . VAL A 1 248 ? -25.180 2.872 14.016 1.00 29.83 248 VAL A C 1
ATOM 1919 O O . VAL A 1 248 ? -23.967 2.664 14.054 1.00 29.83 248 VAL A O 1
ATOM 1922 N N . MET A 1 249 ? -26.105 2.092 14.577 1.00 33.38 249 MET A N 1
ATOM 1923 C CA . MET A 1 249 ? -25.900 0.798 15.239 1.00 33.38 249 MET A CA 1
ATOM 1924 C C . MET A 1 249 ? -25.753 -0.332 14.217 1.00 33.38 249 MET A C 1
ATOM 1926 O O . MET A 1 249 ? -26.398 -0.232 13.147 1.00 33.38 249 MET A O 1
#

Sequence (249 aa):
MDILAQVLDRVRLGGTLLFHFELGHPWNLALPARPYALFHYLSRGSATLALEQGQELEMSEGDLVVITRGEPHVFYSDRRAKPLRIIDIDRSSPRLGVIRHGNRARPHATMICGNFTVSRPLLGSVLELLPPVLLLKPNADGGWLEAILRRMVSESALERPGQRVALSRLTEVLFVEVLRSWIASLSPGQGGWLGAISDPHIGPALKLIHENPERPWTLSATSVTAWGSAARSFRRASPSSSASPCIVM